Protein AF-A0A090VMF7-F1 (afdb_monomer_lite)

InterPro domains:
  IPR002505 Phosphate acetyl/butaryl transferase [PF01515] (112-345)
  IPR012302 Malic enzyme, NAD-binding [SM00919] (1-81)
  IPR036291 NAD(P)-binding domain superfamily [SSF51735] (2-123)
  IPR042112 Phosphate acetyltransferase, domain 2 [G3DSA:3.40.50.10750] (251-345)
  IPR042113 Phosphate acetyltransferase, domain 1 [G3DSA:3.40.50.10950] (126-250)
  IPR050500 Phosphate Acetyltransferase/Butyryltransferase [PTHR43356] (108-345)

pLDDT: mean 87.11, std 9.89, range [34.19, 98.0]

Sequence (351 aa):
MLGFPFIFRGALDVRASKINEEMKMAAVKALAALAKEPVPEQVNVAYGQTRLAFGRNYIIPKPFDPRLIAEIPPAVAKAALESGVAKEAITDWEKYKDILRERLGSDNKLVRLLLSRAKLSPKRVVFAEADQLAVLKAAQIAYEEGIAIPVLLGRKDTIEALMAEIDFEGDIDIIDPKTDEENNRKNRYAKVYWEQRKRRGVTLYAAQRLMRERNYFAAMMVNEGDADALISGYSRNYPSVVKPMLELIGKANGVTRIATTNVMMTKRGPMFLSDTSINIDPTAKDLAKIAVMTSKVIKTFGFEPVIAMTSYSNFGSSDNEKASKVREAVSILHRNYPELVVDGDYKPILR

Secondary structure (DSSP, 8-state):
----TTTTHHHHHTT-SS--HHHHHHHHHHHHHHTTSPPPHHHHHHTT-S---SBTTBSS--TT-THHHHHHHHHHHHHHHHTT--SS----HHHHHHHHHHHTS---HHHHHHHHHHHHS-EEEEETTTTSHHHHHHHHHHHHTTSEEEEEES-HHHHHHHHHHTT-----EEE-TTSSTTHHHHHHHHHHHHHHHGGGT--HHHHHHHTTSHHHHHHHHHHTTS-SEEE--SSS-HHHHHHHHHHHT---TT------EEEEEETTEEEEEE-SSS-SS--HHHHHHHHHHHHHHHHHTT---EEEEE-SSSTTS---HHHHHHHHHHHHHHHH-TTSEEEEEE-----

Structure (mmCIF, N/CA/C/O backbone):
data_AF-A0A090VMF7-F1
#
_entry.id   AF-A0A090VMF7-F1
#
loop_
_atom_site.group_PDB
_atom_site.id
_atom_site.type_symbol
_atom_site.label_atom_id
_atom_site.label_alt_id
_atom_site.label_comp_id
_atom_site.label_asym_id
_atom_site.label_entity_id
_atom_site.label_seq_id
_atom_site.pdbx_PDB_ins_code
_atom_site.Cartn_x
_atom_site.Cartn_y
_atom_site.Cartn_z
_atom_site.occupancy
_atom_site.B_iso_or_equiv
_atom_site.auth_seq_id
_atom_site.auth_comp_id
_atom_site.auth_asym_id
_atom_site.auth_atom_id
_atom_site.pdbx_PDB_model_num
ATOM 1 N N . MET A 1 1 ? -24.705 22.282 27.827 1.00 34.19 1 MET A N 1
ATOM 2 C CA . MET A 1 1 ? -24.870 20.844 27.525 1.00 34.19 1 MET A CA 1
ATOM 3 C C . MET A 1 1 ? -23.831 20.500 26.462 1.00 34.19 1 MET A C 1
ATOM 5 O O . MET A 1 1 ? -24.012 20.906 25.322 1.00 34.19 1 MET A O 1
ATOM 9 N N . LEU A 1 2 ? -22.686 19.905 26.825 1.00 42.84 2 LEU A N 1
ATOM 10 C CA . LEU A 1 2 ? -21.704 19.466 25.821 1.00 42.84 2 LEU A CA 1
ATOM 11 C C . LEU A 1 2 ? -22.312 18.258 25.095 1.00 42.84 2 LEU A C 1
ATOM 13 O O . LEU A 1 2 ? -22.296 17.146 25.612 1.00 42.84 2 LEU A O 1
ATOM 17 N N . GLY A 1 3 ? -22.936 18.491 23.942 1.00 61.22 3 GLY A N 1
ATOM 18 C CA . GLY A 1 3 ? -23.413 17.415 23.084 1.00 61.22 3 GLY A CA 1
ATOM 19 C C . GLY A 1 3 ? -22.210 16.707 22.481 1.00 61.22 3 GLY A C 1
ATOM 20 O O . GLY A 1 3 ? -21.572 17.243 21.579 1.00 61.22 3 GLY A O 1
ATOM 21 N N . PHE A 1 4 ? -21.869 15.531 23.001 1.00 73.12 4 PHE A N 1
ATOM 22 C CA . PHE A 1 4 ? -20.850 14.698 22.379 1.00 73.12 4 PHE A CA 1
ATOM 23 C C . PHE A 1 4 ? -21.385 14.192 21.022 1.00 73.12 4 PHE A C 1
ATOM 25 O O . PHE A 1 4 ? -22.565 13.816 20.950 1.00 73.12 4 PHE A O 1
ATOM 32 N N . PRO A 1 5 ? -20.588 14.207 19.939 1.00 80.00 5 PRO A N 1
ATOM 33 C CA . PRO A 1 5 ? -21.084 13.879 18.605 1.00 80.00 5 PRO A CA 1
ATOM 34 C C . PRO A 1 5 ? -21.750 12.500 18.522 1.00 80.00 5 PRO A C 1
ATOM 36 O O . PRO A 1 5 ? -21.357 11.551 19.194 1.00 80.00 5 PRO A O 1
ATOM 39 N N . PHE A 1 6 ? -22.787 12.408 17.685 1.00 85.19 6 PHE A N 1
ATOM 40 C CA . PHE A 1 6 ? -23.530 11.183 17.347 1.00 85.19 6 PHE A CA 1
ATOM 41 C C . PHE A 1 6 ? -24.359 10.516 18.461 1.00 85.19 6 PHE A C 1
ATOM 43 O O . PHE A 1 6 ? -25.122 9.605 18.145 1.00 85.19 6 PHE A O 1
ATOM 50 N N . ILE A 1 7 ? -24.333 11.001 19.711 1.00 83.81 7 ILE A N 1
ATOM 51 C CA . ILE A 1 7 ? -25.098 10.408 20.833 1.00 83.81 7 ILE A CA 1
ATOM 52 C C . ILE A 1 7 ? -26.594 10.233 20.522 1.00 83.81 7 ILE A C 1
ATOM 54 O O . ILE A 1 7 ? -27.175 9.198 20.834 1.00 83.81 7 ILE A O 1
ATOM 58 N N . PHE A 1 8 ? -27.231 11.213 19.878 1.00 87.81 8 PHE A N 1
ATOM 59 C CA . PHE A 1 8 ? -28.666 11.143 19.572 1.00 87.81 8 PHE A CA 1
ATOM 60 C C . PHE A 1 8 ? -28.987 10.452 18.248 1.00 87.81 8 PHE A C 1
ATOM 62 O O . PHE A 1 8 ? -30.155 10.224 17.946 1.00 87.81 8 PHE A O 1
ATOM 69 N N . ARG A 1 9 ? -27.981 10.110 17.437 1.00 90.56 9 ARG A N 1
ATOM 70 C CA . ARG A 1 9 ? -28.208 9.592 16.085 1.00 90.56 9 ARG A CA 1
ATOM 71 C C . ARG A 1 9 ? -28.978 8.274 16.114 1.00 90.56 9 ARG A C 1
ATOM 73 O O . ARG A 1 9 ? -29.983 8.158 15.425 1.00 90.56 9 ARG A O 1
ATOM 80 N N . GLY A 1 10 ? -28.566 7.345 16.977 1.00 89.44 10 GLY A N 1
ATOM 81 C CA . GLY A 1 10 ? -29.235 6.051 17.129 1.00 89.44 10 GLY A CA 1
ATOM 82 C C . GLY A 1 10 ? -30.697 6.178 17.544 1.00 89.44 10 GLY A C 1
ATOM 83 O O . GLY A 1 10 ? -31.548 5.477 17.015 1.00 89.44 10 GLY A O 1
ATOM 84 N N . ALA A 1 11 ? -30.997 7.129 18.433 1.00 92.19 11 ALA A N 1
ATOM 85 C CA . ALA A 1 11 ? -32.359 7.431 18.862 1.00 92.19 11 ALA A CA 1
ATOM 86 C C . ALA A 1 11 ? -33.242 7.934 17.714 1.00 92.19 11 ALA A C 1
ATOM 88 O O . ALA A 1 11 ? -34.405 7.550 17.600 1.00 92.19 11 ALA A O 1
ATOM 89 N N . LEU A 1 12 ? -32.683 8.809 16.875 1.00 92.31 12 LEU A N 1
ATOM 90 C CA . LEU A 1 12 ? -33.377 9.381 15.727 1.00 92.31 12 LEU A CA 1
ATOM 91 C C . LEU A 1 12 ? -33.605 8.333 14.633 1.00 92.31 12 LEU A C 1
ATOM 93 O O . LEU A 1 12 ? -34.693 8.287 14.067 1.00 92.31 12 LEU A O 1
ATOM 97 N N . ASP A 1 13 ? -32.614 7.478 14.377 1.00 92.44 13 ASP A N 1
ATOM 98 C CA . ASP A 1 13 ? -32.673 6.461 13.322 1.00 92.44 13 ASP A CA 1
ATOM 99 C C . ASP A 1 13 ? -33.711 5.366 13.610 1.00 92.44 13 ASP A C 1
ATOM 101 O O . ASP A 1 13 ? -34.361 4.894 12.685 1.00 92.44 13 ASP A O 1
ATOM 105 N N . VAL A 1 14 ? -33.959 5.031 14.882 1.00 93.94 14 VAL A N 1
ATOM 106 C CA . VAL A 1 14 ? -35.047 4.111 15.287 1.00 93.94 14 VAL A CA 1
ATOM 107 C C . VAL A 1 14 ? -36.364 4.823 15.621 1.00 93.94 14 VAL A C 1
ATOM 109 O O . VAL A 1 14 ? -37.306 4.205 16.130 1.00 93.94 14 VAL A O 1
ATOM 112 N N . ARG A 1 15 ? -36.429 6.143 15.391 1.00 93.25 15 ARG A N 1
ATOM 113 C CA . ARG A 1 15 ? -37.568 7.015 15.725 1.00 93.25 15 ARG A CA 1
ATOM 114 C C . ARG A 1 15 ? -38.067 6.823 17.161 1.00 93.25 15 ARG A C 1
ATOM 116 O O . ARG A 1 15 ? -39.272 6.680 17.393 1.00 93.25 15 ARG A O 1
ATOM 123 N N . ALA A 1 16 ? -37.142 6.791 18.118 1.00 93.94 16 ALA A N 1
ATOM 124 C CA . ALA A 1 16 ? -37.459 6.579 19.524 1.00 93.94 16 ALA A CA 1
ATOM 125 C C . ALA A 1 16 ? -38.491 7.608 20.020 1.00 93.94 16 ALA A C 1
ATOM 127 O O . ALA A 1 16 ? -38.382 8.805 19.750 1.00 93.94 16 ALA A O 1
ATOM 128 N N . SER A 1 17 ? -39.504 7.147 20.754 1.00 92.31 17 SER A N 1
ATOM 129 C CA . SER A 1 17 ? -40.554 8.011 21.313 1.00 92.31 17 SER A CA 1
ATOM 130 C C . SER A 1 17 ? -40.039 8.950 22.410 1.00 92.31 17 SER A C 1
ATOM 132 O O . SER A 1 17 ? -40.597 10.028 22.606 1.00 92.31 17 SER A O 1
ATOM 134 N N . LYS A 1 18 ? -38.972 8.548 23.108 1.00 92.81 18 LYS A N 1
ATOM 135 C CA . LYS A 1 18 ? -38.272 9.310 24.148 1.00 92.81 18 LYS A CA 1
ATOM 136 C C . LYS A 1 18 ? -36.808 8.871 24.237 1.00 92.81 18 LYS A C 1
ATOM 138 O O . LYS A 1 18 ? -36.465 7.779 23.793 1.00 92.81 18 LYS A O 1
ATOM 143 N N . ILE A 1 19 ? -35.970 9.692 24.869 1.00 92.44 19 ILE A N 1
ATOM 144 C CA . ILE A 1 19 ? -34.626 9.295 25.318 1.00 92.44 19 ILE A CA 1
ATOM 145 C C . ILE A 1 19 ? -34.733 8.825 26.772 1.00 92.44 19 ILE A C 1
ATOM 147 O O . ILE A 1 19 ? -35.134 9.610 27.631 1.00 92.44 19 ILE A O 1
ATOM 151 N N . ASN A 1 20 ? -34.393 7.568 27.057 1.00 92.00 20 ASN A N 1
ATOM 152 C CA . ASN A 1 20 ? -34.448 6.981 28.403 1.00 92.00 20 ASN A CA 1
ATOM 153 C C . ASN A 1 20 ? -33.051 6.737 29.005 1.00 92.00 20 ASN A C 1
ATOM 155 O O . ASN A 1 20 ? -32.027 7.061 28.398 1.00 92.00 20 ASN A O 1
ATOM 159 N N . GLU A 1 21 ? -33.011 6.218 30.234 1.00 93.75 21 GLU A N 1
ATOM 160 C CA . GLU A 1 21 ? -31.763 5.962 30.963 1.00 93.75 21 GLU A CA 1
ATOM 161 C C . GLU A 1 21 ? -30.957 4.812 30.350 1.00 93.75 21 GLU A C 1
ATOM 163 O O . GLU A 1 21 ? -29.730 4.872 30.308 1.00 93.75 21 GLU A O 1
ATOM 168 N N . GLU A 1 22 ? -31.627 3.810 29.785 1.00 93.75 22 GLU A N 1
ATOM 169 C CA . GLU A 1 22 ? -31.005 2.680 29.096 1.00 93.75 22 GLU A CA 1
ATOM 170 C C . GLU A 1 22 ? -30.158 3.158 27.910 1.00 93.75 22 GLU A C 1
ATOM 172 O O . GLU A 1 22 ? -29.001 2.759 27.760 1.00 93.75 22 GLU A O 1
ATOM 177 N N . MET A 1 23 ? -30.689 4.087 27.109 1.00 93.44 23 MET A N 1
ATOM 178 C CA . MET A 1 23 ? -29.969 4.697 25.989 1.00 93.44 23 MET A CA 1
ATOM 179 C C . MET A 1 23 ? -28.767 5.529 26.448 1.00 93.44 23 MET A C 1
ATOM 181 O O . MET A 1 23 ? -27.699 5.452 25.837 1.00 93.44 23 MET A O 1
ATOM 185 N N . LYS A 1 24 ? -28.908 6.304 27.532 1.00 92.88 24 LYS A N 1
ATOM 186 C CA . LYS A 1 24 ? -27.791 7.077 28.105 1.00 92.88 24 LYS A CA 1
ATOM 187 C C . LYS A 1 24 ? -26.687 6.149 28.604 1.00 92.88 24 LYS A C 1
ATOM 189 O O . LYS A 1 24 ? -25.518 6.364 28.294 1.00 92.88 24 LYS A O 1
ATOM 194 N N . MET A 1 25 ? -27.060 5.092 29.323 1.00 93.44 25 MET A N 1
ATOM 195 C CA . MET A 1 25 ? -26.132 4.083 29.820 1.00 93.44 25 MET A CA 1
ATOM 196 C C . MET A 1 25 ? -25.407 3.374 28.669 1.00 93.44 25 MET A C 1
ATOM 198 O O . MET A 1 25 ? -24.193 3.184 28.734 1.00 93.44 25 MET A O 1
ATOM 202 N N . ALA A 1 26 ? -26.117 3.032 27.592 1.00 93.06 26 ALA A N 1
ATOM 203 C CA . ALA A 1 26 ? -25.521 2.429 26.404 1.00 93.06 26 ALA A CA 1
ATOM 204 C C . ALA A 1 26 ? -24.509 3.362 25.721 1.00 93.06 26 ALA A C 1
ATOM 206 O O . ALA A 1 26 ? -23.408 2.923 25.394 1.00 93.06 26 ALA A O 1
ATOM 207 N N . ALA A 1 27 ? -24.829 4.654 25.579 1.00 91.81 27 ALA A N 1
ATOM 208 C CA . ALA A 1 27 ? -23.899 5.642 25.031 1.00 91.81 27 ALA A CA 1
ATOM 209 C C . ALA A 1 27 ? -22.625 5.775 25.886 1.00 91.81 27 ALA A C 1
ATOM 211 O O . ALA A 1 27 ? -21.520 5.799 25.345 1.00 91.81 27 ALA A O 1
ATOM 212 N N . VAL A 1 28 ? -22.763 5.817 27.217 1.00 91.75 28 VAL A N 1
ATOM 213 C CA . VAL A 1 28 ? -21.622 5.898 28.147 1.00 91.75 28 VAL A CA 1
ATOM 214 C C . VAL A 1 28 ? -20.751 4.644 28.066 1.00 91.75 28 VAL A C 1
ATOM 216 O O . VAL A 1 28 ? -19.530 4.757 27.980 1.00 91.75 28 VAL A O 1
ATOM 219 N N . LYS A 1 29 ? -21.358 3.451 28.044 1.00 92.31 29 LYS A N 1
ATOM 220 C CA . LYS A 1 29 ? -20.624 2.184 27.899 1.00 92.31 29 LYS A CA 1
ATOM 221 C C . LYS A 1 29 ? -19.889 2.103 26.561 1.00 92.31 29 LYS A C 1
ATOM 223 O O . LYS A 1 29 ? -18.727 1.708 26.550 1.00 92.31 29 LYS A O 1
ATOM 228 N N . ALA A 1 30 ? -20.526 2.521 25.466 1.00 91.38 30 ALA A N 1
ATOM 229 C CA . ALA A 1 30 ? -19.904 2.559 24.143 1.00 91.38 30 ALA A CA 1
ATOM 230 C C . ALA A 1 30 ? -18.709 3.523 24.103 1.00 91.38 30 ALA A C 1
ATOM 232 O O . ALA A 1 30 ? -17.642 3.157 23.625 1.00 91.38 30 ALA A O 1
ATOM 233 N N . LEU A 1 31 ? -18.847 4.723 24.678 1.00 90.19 31 LEU A N 1
ATOM 234 C CA . LEU A 1 31 ? -17.745 5.684 24.801 1.00 90.19 31 LEU A CA 1
ATOM 235 C C . LEU A 1 31 ? -16.581 5.136 25.629 1.00 90.19 31 LEU A C 1
ATOM 237 O O . LEU A 1 31 ? -15.426 5.288 25.242 1.00 90.19 31 LEU A O 1
ATOM 241 N N . ALA A 1 32 ? -16.884 4.502 26.763 1.00 90.19 32 ALA A N 1
ATOM 242 C CA . ALA A 1 32 ? -15.876 3.942 27.654 1.00 90.19 32 ALA A CA 1
ATOM 243 C C . ALA A 1 32 ? -15.140 2.746 27.033 1.00 90.19 32 ALA A C 1
ATOM 245 O O . ALA A 1 32 ? -13.945 2.582 27.273 1.00 90.19 32 ALA A O 1
ATOM 246 N N . ALA A 1 33 ? -15.836 1.918 26.249 1.00 90.44 33 ALA A N 1
ATOM 247 C CA . ALA A 1 33 ? -15.221 0.840 25.482 1.00 90.44 33 ALA A CA 1
ATOM 248 C C . ALA A 1 33 ? -14.321 1.410 24.378 1.00 90.44 33 ALA A C 1
ATOM 250 O O . ALA A 1 33 ? -13.141 1.080 24.323 1.00 90.44 33 ALA A O 1
ATOM 251 N N . LEU A 1 34 ? -14.840 2.356 23.592 1.00 88.94 34 LEU A N 1
ATOM 252 C CA . LEU A 1 34 ? -14.112 2.962 22.482 1.00 88.94 34 LEU A CA 1
ATOM 253 C C . LEU A 1 34 ? -12.855 3.725 22.925 1.00 88.94 34 LEU A C 1
ATOM 255 O O . LEU A 1 34 ? -11.848 3.731 22.224 1.00 88.94 34 LEU A O 1
ATOM 259 N N . ALA A 1 35 ? -12.884 4.351 24.104 1.00 87.31 35 ALA A N 1
ATOM 260 C CA . ALA A 1 35 ? -11.716 5.023 24.673 1.00 87.31 35 ALA A CA 1
ATOM 261 C C . ALA A 1 35 ? -10.525 4.074 24.886 1.00 87.31 35 ALA A C 1
ATOM 263 O O . ALA A 1 35 ? -9.389 4.538 24.896 1.00 87.31 35 ALA A O 1
ATOM 264 N N . LYS A 1 36 ? -10.790 2.774 25.071 1.00 86.88 36 LYS A N 1
ATOM 265 C CA . LYS A 1 36 ? -9.785 1.725 25.289 1.00 86.88 36 LYS A CA 1
ATOM 266 C C . LYS A 1 36 ? -9.328 1.053 23.996 1.00 86.88 36 LYS A C 1
ATOM 268 O O . LYS A 1 36 ? -8.398 0.256 24.039 1.00 86.88 36 LYS A O 1
ATOM 273 N N . GLU A 1 37 ? -9.969 1.350 22.871 1.00 83.81 37 GLU A N 1
ATOM 274 C CA . GLU A 1 37 ? -9.579 0.815 21.570 1.00 83.81 37 GLU A CA 1
ATOM 275 C C . GLU A 1 37 ? -8.464 1.656 20.925 1.00 83.81 37 GLU A C 1
ATOM 277 O O . GLU A 1 37 ? -8.447 2.882 21.109 1.00 83.81 37 GLU A O 1
ATOM 282 N N . PRO A 1 38 ? -7.595 1.044 20.096 1.00 78.31 38 PRO A N 1
ATOM 283 C CA . PRO A 1 38 ? -6.549 1.749 19.354 1.00 78.31 38 PRO A CA 1
ATOM 284 C C . PRO A 1 38 ? -7.090 2.941 18.557 1.00 78.31 38 PRO A C 1
ATOM 286 O O . PRO A 1 38 ? -8.024 2.805 17.762 1.00 78.31 38 PRO A O 1
ATOM 289 N N . VAL A 1 39 ? -6.522 4.127 18.786 1.00 79.94 39 VAL A N 1
ATOM 290 C CA . VAL A 1 39 ? -6.985 5.373 18.161 1.00 79.94 39 VAL A CA 1
ATOM 291 C C . VAL A 1 39 ? -6.473 5.464 16.716 1.00 79.94 39 VAL A C 1
ATOM 293 O O . VAL A 1 39 ? -5.263 5.381 16.507 1.00 79.94 39 VAL A O 1
ATOM 296 N N . PRO A 1 40 ? -7.350 5.696 15.717 1.00 72.88 40 PRO A N 1
ATOM 297 C CA . PRO A 1 40 ? -6.943 5.832 14.325 1.00 72.88 40 PRO A CA 1
ATOM 298 C C . PRO A 1 40 ? -5.957 6.981 14.121 1.00 72.88 40 PRO A C 1
ATOM 300 O O . PRO A 1 40 ? -6.136 8.075 14.663 1.00 72.88 40 PRO A O 1
ATOM 303 N N . GLU A 1 41 ? -4.980 6.781 13.239 1.00 67.38 41 GLU A N 1
ATOM 304 C CA . GLU A 1 41 ? -3.931 7.776 12.987 1.00 67.38 41 GLU A CA 1
ATOM 305 C C . GLU A 1 41 ? -4.479 9.109 12.462 1.00 67.38 41 GLU A C 1
ATOM 307 O O . GLU A 1 41 ? -3.952 10.170 12.788 1.00 67.38 41 GLU A O 1
ATOM 312 N N . GLN A 1 42 ? -5.595 9.089 11.724 1.00 65.94 42 GLN A N 1
ATOM 313 C CA . GLN A 1 42 ? -6.270 10.311 11.279 1.00 65.94 42 GLN A CA 1
ATOM 314 C C . GLN A 1 42 ? -6.604 11.248 12.455 1.00 65.94 42 GLN A C 1
ATOM 316 O O . GLN A 1 42 ? -6.526 12.468 12.314 1.00 65.94 42 GLN A O 1
ATOM 321 N N . VAL A 1 43 ? -6.939 10.688 13.622 1.00 67.31 43 VAL A N 1
ATOM 322 C CA . VAL A 1 43 ? -7.215 11.454 14.843 1.00 67.31 43 VAL A CA 1
ATOM 323 C C . VAL A 1 43 ? -5.911 11.969 15.450 1.00 67.31 43 VAL A C 1
ATOM 325 O O . VAL A 1 43 ? -5.832 13.144 15.797 1.00 67.31 43 VAL A O 1
ATOM 328 N N . ASN A 1 44 ? -4.868 11.139 15.528 1.00 68.94 44 ASN A N 1
ATOM 329 C CA . ASN A 1 44 ? -3.552 11.554 16.031 1.00 68.94 44 ASN A CA 1
ATOM 330 C C . ASN A 1 44 ? -3.007 12.759 15.241 1.00 68.94 44 ASN A C 1
ATOM 332 O O . ASN A 1 44 ? -2.657 13.781 15.834 1.00 68.94 44 ASN A O 1
ATOM 336 N N . VAL A 1 45 ? -3.064 12.694 13.906 1.00 68.00 45 VAL A N 1
ATOM 337 C CA . VAL A 1 45 ? -2.649 13.777 12.999 1.00 68.00 45 VAL A CA 1
ATOM 338 C C . VAL A 1 45 ? -3.502 15.032 13.187 1.00 68.00 45 VAL A C 1
ATOM 340 O O . VAL A 1 45 ? -2.955 16.125 13.323 1.00 68.00 45 VAL A O 1
ATOM 343 N N . ALA A 1 46 ? -4.833 14.896 13.242 1.00 66.69 46 ALA A N 1
ATOM 344 C CA . ALA A 1 46 ? -5.743 16.038 13.379 1.00 66.69 46 ALA A CA 1
ATOM 345 C C . ALA A 1 46 ? -5.531 16.832 14.679 1.00 66.69 46 ALA A C 1
ATOM 347 O O . ALA A 1 46 ? -5.789 18.034 14.717 1.00 66.69 46 ALA A O 1
ATOM 348 N N . TYR A 1 47 ? -5.053 16.172 15.735 1.00 69.50 47 TYR A N 1
ATOM 349 C CA . TYR A 1 47 ? -4.788 16.791 17.033 1.00 69.50 47 TYR A CA 1
ATOM 350 C C . TYR A 1 47 ? -3.293 17.011 17.319 1.00 69.50 47 TYR A C 1
ATOM 352 O O . TYR A 1 47 ? -2.949 17.406 18.435 1.00 69.50 47 TYR A O 1
ATOM 360 N N . GLY A 1 48 ? -2.414 16.784 16.334 1.00 64.75 48 GLY A N 1
ATOM 361 C CA . GLY A 1 48 ? -0.968 16.996 16.456 1.00 64.75 48 GLY A CA 1
ATOM 362 C C . GLY A 1 48 ? -0.307 16.139 17.538 1.00 64.75 48 GLY A C 1
ATOM 363 O O . GLY A 1 48 ? 0.647 16.582 18.171 1.00 64.75 48 GLY A O 1
ATOM 364 N N . GLN A 1 49 ? -0.845 14.949 17.800 1.00 72.88 49 GLN A N 1
ATOM 365 C CA . GLN A 1 49 ? -0.329 14.016 18.799 1.00 72.88 49 GLN A CA 1
ATOM 366 C C . GLN A 1 49 ? 0.371 12.853 18.102 1.00 72.88 49 GLN A C 1
ATOM 368 O O . GLN A 1 49 ? -0.061 12.405 17.043 1.00 72.88 49 GLN A O 1
ATOM 373 N N . THR A 1 50 ? 1.441 12.336 18.702 1.00 60.19 50 THR A N 1
ATOM 374 C CA . THR A 1 50 ? 2.142 11.153 18.184 1.00 60.19 50 THR A CA 1
ATOM 375 C C . THR A 1 50 ? 1.347 9.873 18.428 1.00 60.19 50 THR A C 1
ATOM 377 O O . THR A 1 50 ? 1.323 9.016 17.546 1.00 60.19 50 THR A O 1
ATOM 380 N N . ARG A 1 51 ? 0.668 9.758 19.579 1.00 68.12 51 ARG A N 1
ATOM 381 C CA . ARG A 1 51 ? -0.177 8.615 19.958 1.00 68.12 51 ARG A CA 1
ATOM 382 C C . ARG A 1 51 ? -1.172 9.025 21.046 1.00 68.12 51 ARG A C 1
ATOM 384 O O . ARG A 1 51 ? -0.780 9.488 22.115 1.00 68.12 51 ARG A O 1
ATOM 391 N N . LEU A 1 52 ? -2.464 8.852 20.784 1.00 76.50 52 LEU A N 1
ATOM 392 C CA . LEU A 1 52 ? -3.507 8.901 21.807 1.00 76.50 52 LEU A CA 1
ATOM 393 C C . LEU A 1 52 ? -3.797 7.467 22.261 1.00 76.50 52 LEU A C 1
ATOM 395 O O . LEU A 1 52 ? -4.282 6.658 21.479 1.00 76.50 52 LEU A O 1
ATOM 399 N N . ALA A 1 53 ? -3.499 7.153 23.517 1.00 79.69 53 ALA A N 1
ATOM 400 C CA . ALA A 1 53 ? -3.805 5.864 24.132 1.00 79.69 53 ALA A CA 1
ATOM 401 C C . ALA A 1 53 ? -4.539 6.091 25.451 1.00 79.69 53 ALA A C 1
ATOM 403 O O . ALA A 1 53 ? -4.309 7.104 26.117 1.00 79.69 53 ALA A O 1
ATOM 404 N N . PHE A 1 54 ? -5.424 5.165 25.826 1.00 84.62 54 PHE A N 1
ATOM 405 C CA . PHE A 1 54 ? -6.182 5.266 27.071 1.00 84.62 54 PHE A CA 1
ATOM 406 C C . PHE A 1 54 ? -5.260 5.483 28.272 1.00 84.62 54 PHE A C 1
ATOM 408 O O . PHE A 1 54 ? -4.355 4.694 28.530 1.00 84.62 54 PHE A O 1
ATOM 415 N N . GLY A 1 55 ? -5.497 6.553 29.026 1.00 82.44 55 GLY A N 1
ATOM 416 C CA . GLY A 1 55 ? -4.657 6.896 30.163 1.00 82.44 55 GLY A CA 1
ATOM 417 C C . GLY A 1 55 ? -5.016 8.241 30.768 1.00 82.44 55 GLY A C 1
ATOM 418 O O . GLY A 1 55 ? -6.006 8.873 30.400 1.00 82.44 55 GLY A O 1
ATOM 419 N N . ARG A 1 56 ? -4.177 8.721 31.691 1.00 82.44 56 ARG A N 1
ATOM 420 C CA . ARG A 1 56 ? -4.410 9.975 32.430 1.00 82.44 56 ARG A CA 1
ATOM 421 C C . ARG A 1 56 ? -4.698 11.176 31.518 1.00 82.44 56 ARG A C 1
ATOM 423 O O . ARG A 1 56 ? -5.463 12.056 31.899 1.00 82.44 56 ARG A O 1
ATOM 430 N N . ASN A 1 57 ? -4.117 11.180 30.318 1.00 77.94 57 ASN A N 1
ATOM 431 C CA . ASN A 1 57 ? -4.220 12.270 29.346 1.00 77.94 57 ASN A CA 1
ATOM 432 C C . ASN A 1 57 ? -5.265 12.016 28.233 1.00 77.94 57 ASN A C 1
ATOM 434 O O . ASN A 1 57 ? -5.526 12.907 27.424 1.00 77.94 57 ASN A O 1
ATOM 438 N N . TYR A 1 58 ? -5.886 10.831 28.189 1.00 82.69 58 TYR A N 1
ATOM 439 C CA . TYR A 1 58 ? -6.912 10.450 27.212 1.00 82.69 58 TYR A CA 1
ATOM 440 C C . TYR A 1 58 ? -7.901 9.469 27.859 1.00 82.69 58 TYR A C 1
ATOM 442 O O . TYR A 1 58 ? -7.690 8.259 27.898 1.00 82.69 58 TYR A O 1
ATOM 450 N N . ILE A 1 59 ? -8.974 10.030 28.419 1.00 83.81 59 ILE A N 1
ATOM 451 C CA . ILE A 1 59 ? -10.006 9.292 29.170 1.00 83.81 59 ILE A CA 1
ATOM 452 C C . ILE A 1 59 ? -11.300 9.170 28.349 1.00 83.81 59 ILE A C 1
ATOM 454 O O . ILE A 1 59 ? -12.077 8.237 28.529 1.00 83.81 59 ILE A O 1
ATOM 458 N N . ILE A 1 60 ? -11.532 10.118 27.437 1.00 86.50 60 ILE A N 1
ATOM 459 C CA . ILE A 1 60 ? -12.713 10.193 26.574 1.00 86.50 60 ILE A CA 1
ATOM 460 C C . ILE A 1 60 ? -12.227 10.407 25.133 1.00 86.50 60 ILE A C 1
ATOM 462 O O . ILE A 1 60 ? -11.300 11.209 24.940 1.00 86.50 60 ILE A O 1
ATOM 466 N N . PRO A 1 61 ? -12.836 9.745 24.126 1.00 86.12 61 PRO A N 1
ATOM 467 C CA . PRO A 1 61 ? -12.473 9.944 22.729 1.00 86.12 61 PRO A CA 1
ATOM 468 C C . PRO A 1 61 ? -12.568 11.410 22.301 1.00 86.12 61 PRO A C 1
ATOM 470 O O . PRO A 1 61 ? -13.308 12.209 22.883 1.00 86.12 61 PRO A O 1
ATOM 473 N N . LYS A 1 62 ? -11.817 11.793 21.267 1.00 85.25 62 LYS A N 1
ATOM 474 C CA . LYS A 1 62 ? -11.907 13.158 20.736 1.00 85.25 62 LYS A CA 1
ATOM 475 C C . LYS A 1 62 ? -13.207 13.330 19.934 1.00 85.25 62 LYS A C 1
ATOM 477 O O . LYS A 1 62 ? -13.617 12.384 19.272 1.00 85.25 62 LYS A O 1
ATOM 482 N N . PRO A 1 63 ? -13.842 14.518 19.932 1.00 80.12 63 PRO A N 1
ATOM 483 C CA . PRO A 1 63 ? -15.143 14.724 19.284 1.00 80.12 63 PRO A CA 1
ATOM 484 C C . PRO A 1 63 ? -15.199 14.351 17.794 1.00 80.12 63 PRO A C 1
ATOM 486 O O . PRO A 1 63 ? -16.239 13.913 17.315 1.00 80.12 63 PRO A O 1
ATOM 489 N N . PHE A 1 64 ? -14.094 14.505 17.062 1.00 74.62 64 PHE A N 1
ATOM 490 C CA . PHE A 1 64 ? -14.016 14.188 15.631 1.00 74.62 64 PHE A CA 1
ATOM 491 C C . PHE A 1 64 ? -13.401 12.812 15.344 1.00 74.62 64 PHE A C 1
ATOM 493 O O . PHE A 1 64 ? -12.908 12.572 14.246 1.00 74.62 64 PHE A O 1
ATOM 500 N N . ASP A 1 65 ? -13.410 11.908 16.324 1.00 81.56 65 ASP A N 1
ATOM 501 C CA . ASP A 1 65 ? -12.994 10.526 16.114 1.00 81.56 65 ASP A CA 1
ATOM 502 C C . ASP A 1 65 ? -14.013 9.799 15.207 1.00 81.56 65 ASP A C 1
ATOM 504 O O . ASP A 1 65 ? -15.193 9.699 15.565 1.00 81.56 65 ASP A O 1
ATOM 508 N N . PRO A 1 66 ? -13.601 9.296 14.026 1.00 76.75 66 PRO A N 1
ATOM 509 C CA . PRO A 1 66 ? -14.514 8.688 13.061 1.00 76.75 66 PRO A CA 1
ATOM 510 C C . PRO A 1 66 ? -15.172 7.406 13.587 1.00 76.75 66 PRO A C 1
ATOM 512 O O . PRO A 1 66 ? -16.263 7.050 13.137 1.00 76.75 66 PRO A O 1
ATOM 515 N N . ARG A 1 67 ? -14.572 6.731 14.578 1.00 85.25 67 ARG A N 1
ATOM 516 C CA . ARG A 1 67 ? -15.146 5.518 15.181 1.00 85.25 67 ARG A CA 1
ATOM 517 C C . ARG A 1 67 ? -16.443 5.805 15.937 1.00 85.25 67 ARG A C 1
ATOM 519 O O . ARG A 1 67 ? -17.300 4.933 16.060 1.00 85.25 67 ARG A O 1
ATOM 526 N N . LEU A 1 68 ? -16.634 7.045 16.391 1.00 87.94 68 LEU A N 1
ATOM 527 C CA . LEU A 1 68 ? -17.795 7.438 17.185 1.00 87.94 68 LEU A CA 1
ATOM 528 C C . LEU A 1 68 ? -19.123 7.201 16.472 1.00 87.94 68 LEU A C 1
ATOM 530 O O . LEU A 1 68 ? -20.076 6.751 17.108 1.00 87.94 68 LEU A O 1
ATOM 534 N N . ILE A 1 69 ? -19.195 7.468 15.163 1.00 86.81 69 ILE A N 1
ATOM 535 C CA . ILE A 1 69 ? -20.437 7.274 14.406 1.00 86.81 69 ILE A CA 1
ATOM 536 C C . ILE A 1 69 ? -20.770 5.792 14.217 1.00 86.81 69 ILE A C 1
ATOM 538 O O . ILE A 1 69 ? -21.933 5.459 14.025 1.00 86.81 69 ILE A O 1
ATOM 542 N N . ALA A 1 70 ? -19.769 4.910 14.239 1.00 86.56 70 ALA A N 1
ATOM 543 C CA . ALA A 1 70 ? -19.951 3.486 13.987 1.00 86.56 70 ALA A CA 1
ATOM 544 C C . ALA A 1 70 ? -20.295 2.705 15.261 1.00 86.56 70 ALA A C 1
ATOM 546 O O . ALA A 1 70 ? -20.898 1.642 15.161 1.00 86.56 70 ALA A O 1
ATOM 547 N N . GLU A 1 71 ? -19.954 3.228 16.443 1.00 90.38 71 GLU A N 1
ATOM 548 C CA . GLU A 1 71 ? -20.142 2.504 17.707 1.00 90.38 71 GLU A CA 1
ATOM 549 C C . GLU A 1 71 ? -21.244 3.092 18.599 1.00 90.38 71 GLU A C 1
ATOM 551 O O . GLU A 1 71 ? -22.049 2.345 19.160 1.00 90.38 71 GLU A O 1
ATOM 556 N N . ILE A 1 72 ? -21.369 4.421 18.695 1.00 92.12 72 ILE A N 1
ATOM 557 C CA . ILE A 1 72 ? -22.357 5.037 19.599 1.00 92.12 72 ILE A CA 1
ATOM 558 C C . ILE A 1 72 ? -23.793 4.893 19.075 1.00 92.12 72 ILE A C 1
ATOM 560 O O . ILE A 1 72 ? -24.649 4.417 19.828 1.00 92.12 72 ILE A O 1
ATOM 564 N N . PRO A 1 73 ? -24.113 5.270 17.820 1.00 93.19 73 PRO A N 1
ATOM 565 C CA . PRO A 1 73 ? -25.482 5.179 17.325 1.00 93.19 73 PRO A CA 1
ATOM 566 C C . PRO A 1 73 ? -26.051 3.753 17.347 1.00 93.19 73 PRO A C 1
ATOM 568 O O . PRO A 1 73 ? -27.204 3.618 17.754 1.00 93.19 73 PRO A O 1
ATOM 571 N N . PRO A 1 74 ? -25.309 2.682 16.988 1.00 94.12 74 PRO A N 1
ATOM 572 C CA . PRO A 1 74 ? -25.808 1.313 17.134 1.00 94.12 74 PRO A CA 1
ATOM 573 C C . PRO A 1 74 ? -26.079 0.906 18.578 1.00 94.12 74 PRO A C 1
ATOM 575 O O . PRO A 1 74 ? -27.132 0.330 18.842 1.00 94.12 74 PRO A O 1
ATOM 578 N N . ALA A 1 75 ? -25.198 1.251 19.522 1.00 94.00 75 ALA A N 1
ATOM 579 C CA . ALA A 1 75 ? -25.417 0.948 20.936 1.00 94.00 75 ALA A CA 1
ATOM 580 C C . ALA A 1 75 ? -26.692 1.624 21.471 1.00 94.00 75 ALA A C 1
ATOM 582 O O . ALA A 1 75 ? -27.508 0.995 22.145 1.00 94.00 75 ALA A O 1
ATOM 583 N N . VAL A 1 76 ? -26.900 2.894 21.112 1.00 94.06 76 VAL A N 1
ATOM 584 C CA . VAL A 1 76 ? -28.093 3.662 21.499 1.00 94.06 76 VAL A CA 1
ATOM 585 C C . VAL A 1 76 ? -29.358 3.119 20.830 1.00 94.06 76 VAL A C 1
ATOM 587 O O . VAL A 1 76 ? -30.386 2.981 21.489 1.00 94.06 76 VAL A O 1
ATOM 590 N N . ALA A 1 77 ? -29.294 2.785 19.540 1.00 93.69 77 ALA A N 1
ATOM 591 C CA . ALA A 1 77 ? -30.413 2.205 18.801 1.00 93.69 77 ALA A CA 1
ATOM 592 C C . ALA A 1 77 ? -30.827 0.837 19.368 1.00 93.69 77 ALA A C 1
ATOM 594 O O . ALA A 1 77 ? -32.017 0.564 19.523 1.00 93.69 77 ALA A O 1
ATOM 595 N N . LYS A 1 78 ? -29.854 -0.001 19.743 1.00 94.00 78 LYS A N 1
ATOM 596 C CA . LYS A 1 78 ? -30.102 -1.300 20.377 1.00 94.00 78 LYS A CA 1
ATOM 597 C C . LYS A 1 78 ? -30.788 -1.141 21.733 1.00 94.00 78 LYS A C 1
ATOM 599 O O . LYS A 1 78 ? -31.812 -1.773 21.966 1.00 94.00 78 LYS A O 1
ATOM 604 N N . ALA A 1 79 ? -30.306 -0.225 22.572 1.00 94.38 79 ALA A N 1
ATOM 605 C CA . ALA A 1 79 ? -30.942 0.073 23.854 1.00 94.38 79 ALA A CA 1
ATOM 606 C C . ALA A 1 79 ? -32.375 0.610 23.694 1.00 94.38 79 ALA A C 1
ATOM 608 O O . ALA A 1 79 ? -33.256 0.278 24.486 1.00 94.38 79 ALA A O 1
ATOM 609 N N . ALA A 1 80 ? -32.643 1.407 22.657 1.00 94.62 80 ALA A N 1
ATOM 610 C CA . ALA A 1 80 ? -33.987 1.896 22.354 1.00 94.62 80 ALA A CA 1
ATOM 611 C C . ALA A 1 80 ? -34.956 0.773 21.932 1.00 94.62 80 ALA A C 1
ATOM 613 O O . ALA A 1 80 ? -36.140 0.828 22.271 1.00 94.62 80 ALA A O 1
ATOM 614 N N . LEU A 1 81 ? -34.464 -0.245 21.215 1.00 92.69 81 LEU A N 1
ATOM 615 C CA . LEU A 1 81 ? -35.232 -1.444 20.860 1.00 92.69 81 LEU A CA 1
ATOM 616 C C . LEU A 1 81 ? -35.502 -2.318 22.089 1.00 92.69 81 LEU A C 1
ATOM 618 O O . LEU A 1 81 ? -36.648 -2.680 22.334 1.00 92.69 81 LEU A O 1
ATOM 622 N N . GLU A 1 82 ? -34.471 -2.598 22.891 1.00 93.75 82 GLU A N 1
ATOM 623 C CA . GLU A 1 82 ? -34.574 -3.426 24.105 1.00 93.75 82 GLU A CA 1
ATOM 624 C C . GLU A 1 82 ? -35.513 -2.816 25.155 1.00 93.75 82 GLU A C 1
ATOM 626 O O . GLU A 1 82 ? -36.245 -3.532 25.831 1.00 93.75 82 GLU A O 1
ATOM 631 N N . SER A 1 83 ? -35.539 -1.487 25.260 1.00 93.44 83 SER A N 1
ATOM 632 C CA . SER A 1 83 ? -36.429 -0.762 26.177 1.00 93.44 83 SER A CA 1
ATOM 633 C C . SER A 1 83 ? -37.825 -0.472 25.606 1.00 93.44 83 SER A C 1
ATOM 635 O O . SER A 1 83 ? -38.640 0.165 26.275 1.00 93.44 83 SER A O 1
ATOM 637 N N . GLY A 1 84 ? -38.116 -0.911 24.375 1.00 92.75 84 GLY A N 1
ATOM 638 C CA . GLY A 1 84 ? -39.437 -0.789 23.750 1.00 92.75 84 GLY A CA 1
ATOM 639 C C . GLY A 1 84 ? -39.845 0.635 23.357 1.00 92.75 84 GLY A C 1
ATOM 640 O O . GLY A 1 84 ? -41.026 0.896 23.132 1.00 92.75 84 GLY A O 1
ATOM 641 N N . VAL A 1 85 ? -38.900 1.580 23.283 1.00 94.56 85 VAL A N 1
ATOM 642 C CA . VAL A 1 85 ? -39.185 2.978 22.903 1.00 94.56 85 VAL A CA 1
ATOM 643 C C . VAL A 1 85 ? -38.971 3.251 21.412 1.00 94.56 85 VAL A C 1
ATOM 645 O O . VAL A 1 85 ? -39.434 4.284 20.922 1.00 94.56 85 VAL A O 1
ATOM 648 N N . ALA A 1 86 ? -38.289 2.352 20.697 1.00 93.56 86 ALA A N 1
ATOM 649 C CA . ALA A 1 86 ? -38.081 2.409 19.252 1.00 93.56 86 ALA A CA 1
ATOM 650 C C . ALA A 1 86 ? -39.382 2.164 18.468 1.00 93.56 86 ALA A C 1
ATOM 652 O O . ALA A 1 86 ? -40.156 1.266 18.793 1.00 93.56 86 ALA A O 1
ATOM 653 N N . LYS A 1 87 ? -39.608 2.949 17.408 1.00 91.81 87 LYS A N 1
ATOM 654 C CA . LYS A 1 87 ? -40.743 2.772 16.480 1.00 91.81 87 LYS A CA 1
ATOM 655 C C . LYS A 1 87 ? -40.336 2.109 15.165 1.00 91.81 87 LYS A C 1
ATOM 657 O O . LYS A 1 87 ? -41.199 1.641 14.431 1.00 91.81 87 LYS A O 1
ATOM 662 N N . GLU A 1 88 ? -39.045 2.104 14.855 1.00 90.00 88 GLU A N 1
ATOM 663 C CA . GLU A 1 88 ? -38.476 1.515 13.646 1.00 90.00 88 GLU A CA 1
ATOM 664 C C . GLU A 1 88 ? -37.411 0.487 14.040 1.00 90.00 88 GLU A C 1
ATOM 666 O O . GLU A 1 88 ? -36.588 0.737 14.923 1.00 90.00 88 GLU A O 1
ATOM 671 N N . ALA A 1 89 ? -37.463 -0.692 13.419 1.00 88.12 89 ALA A N 1
ATOM 672 C CA . ALA A 1 89 ? -36.568 -1.796 13.731 1.00 88.12 89 ALA A CA 1
ATOM 673 C C . ALA A 1 89 ? -35.346 -1.796 12.811 1.00 88.12 89 ALA A C 1
ATOM 675 O O . ALA A 1 89 ? -35.464 -1.629 11.598 1.00 88.12 89 ALA A O 1
ATOM 676 N N . ILE A 1 90 ? -34.177 -2.061 13.391 1.00 90.44 90 ILE A N 1
ATOM 677 C CA . ILE A 1 90 ? -32.953 -2.356 12.645 1.00 90.44 90 ILE A CA 1
ATOM 678 C C . ILE A 1 90 ? -32.772 -3.870 12.661 1.00 90.44 90 ILE A C 1
ATOM 680 O O . ILE A 1 90 ? -32.576 -4.467 13.718 1.00 90.44 90 ILE A O 1
ATOM 684 N N . THR A 1 91 ? -32.866 -4.494 11.490 1.00 87.19 91 THR A N 1
ATOM 685 C CA . THR A 1 91 ? -32.739 -5.952 11.335 1.00 87.19 91 THR A CA 1
ATOM 686 C C . THR A 1 91 ? -31.321 -6.385 10.970 1.00 87.19 91 THR A C 1
ATOM 688 O O . THR A 1 91 ? -30.928 -7.503 11.278 1.00 87.19 91 THR A O 1
ATOM 691 N N . ASP A 1 92 ? -30.554 -5.503 10.325 1.00 90.94 92 ASP A N 1
ATOM 692 C CA . ASP A 1 92 ? -29.183 -5.750 9.877 1.00 90.94 92 ASP A CA 1
ATOM 693 C C . ASP A 1 92 ? -28.249 -4.681 10.459 1.00 90.94 92 ASP A C 1
ATOM 695 O O . ASP A 1 92 ? -28.191 -3.536 9.997 1.00 90.94 92 ASP A O 1
ATOM 699 N N . TRP A 1 93 ? -27.549 -5.065 11.524 1.00 89.50 93 TRP A N 1
ATOM 700 C CA . TRP A 1 93 ? -26.666 -4.180 12.278 1.00 89.50 93 TRP A CA 1
ATOM 701 C C . TRP A 1 93 ? -25.377 -3.845 11.528 1.00 89.50 93 TRP A C 1
ATOM 703 O O . TRP A 1 93 ? -24.892 -2.720 11.647 1.00 89.50 93 TRP A O 1
ATOM 713 N N . GLU A 1 94 ? -24.860 -4.774 10.723 1.00 86.56 94 GLU A N 1
ATOM 714 C CA . GLU A 1 94 ? -23.658 -4.544 9.916 1.00 86.56 94 GLU A CA 1
ATOM 715 C C . GLU A 1 94 ? -23.952 -3.542 8.801 1.00 86.56 94 GLU A C 1
ATOM 717 O O . GLU A 1 94 ? -23.248 -2.541 8.649 1.00 86.56 94 GLU A O 1
ATOM 722 N N . LYS A 1 95 ? -25.076 -3.718 8.095 1.00 86.69 95 LYS A N 1
ATOM 723 C CA . LYS A 1 95 ? -25.529 -2.750 7.089 1.00 86.69 95 LYS A CA 1
ATOM 724 C C . LYS A 1 95 ? -25.789 -1.370 7.691 1.00 86.69 95 LYS A C 1
ATOM 726 O O . LYS A 1 95 ? -25.479 -0.357 7.065 1.00 86.69 95 LYS A O 1
ATOM 731 N N . TYR A 1 96 ? -26.345 -1.307 8.900 1.00 88.75 96 TYR A N 1
ATOM 732 C CA . TYR A 1 96 ? -26.571 -0.039 9.593 1.00 88.75 96 TYR A CA 1
ATOM 733 C C . TYR A 1 96 ? -25.257 0.673 9.953 1.00 88.75 96 TYR A C 1
ATOM 735 O O . TYR A 1 96 ? -25.124 1.870 9.684 1.00 88.75 96 TYR A O 1
ATOM 743 N N . LYS A 1 97 ? -24.262 -0.053 10.484 1.00 86.81 97 LYS A N 1
ATOM 744 C CA . LYS A 1 97 ? -22.913 0.487 10.731 1.00 86.81 97 LYS A CA 1
ATOM 745 C C . LYS A 1 97 ? -22.276 1.026 9.449 1.00 86.81 97 LYS A C 1
ATOM 747 O O . LYS A 1 97 ? -21.704 2.116 9.464 1.00 86.81 97 LYS A O 1
ATOM 752 N N . ASP A 1 98 ? -22.428 0.318 8.334 1.00 81.69 98 ASP A N 1
ATOM 753 C CA . ASP A 1 98 ? -21.901 0.746 7.037 1.00 81.69 98 ASP A CA 1
ATOM 754 C C . ASP A 1 98 ? -22.551 2.040 6.523 1.00 81.69 98 ASP A C 1
ATOM 756 O O . ASP A 1 98 ? -21.838 2.950 6.095 1.00 81.69 98 ASP A O 1
ATOM 760 N N . ILE A 1 99 ? -23.877 2.183 6.643 1.00 84.44 99 ILE A N 1
ATOM 761 C CA . ILE A 1 99 ? -24.597 3.421 6.284 1.00 84.44 99 ILE A CA 1
ATOM 762 C C . ILE A 1 99 ? -24.105 4.611 7.119 1.00 84.44 99 ILE A C 1
ATOM 764 O O . ILE A 1 99 ? -23.973 5.728 6.612 1.00 84.44 99 ILE A O 1
ATOM 768 N N . LEU A 1 100 ? -23.858 4.398 8.412 1.00 86.00 100 LEU A N 1
ATOM 769 C CA . LEU A 1 100 ? -23.356 5.440 9.304 1.00 86.00 100 LEU A CA 1
ATOM 770 C C . LEU A 1 100 ? -21.939 5.873 8.920 1.00 86.00 100 LEU A C 1
ATOM 772 O O . LEU A 1 100 ? -21.675 7.071 8.835 1.00 86.00 100 LEU A O 1
ATOM 776 N N . ARG A 1 101 ? -21.052 4.921 8.616 1.00 76.25 101 ARG A N 1
ATOM 777 C CA . ARG A 1 101 ? -19.687 5.205 8.151 1.00 76.25 101 ARG A CA 1
ATOM 778 C C . ARG A 1 101 ? -19.670 5.967 6.822 1.00 76.25 101 ARG A C 1
ATOM 780 O O . ARG A 1 101 ? -18.937 6.945 6.701 1.00 76.25 101 ARG A O 1
ATOM 787 N N . GLU A 1 102 ? -20.526 5.602 5.862 1.00 72.56 102 GLU A N 1
ATOM 788 C CA . GLU A 1 102 ? -20.636 6.311 4.573 1.00 72.56 102 GLU A CA 1
ATOM 789 C C . GLU A 1 102 ? -20.995 7.802 4.748 1.00 72.56 102 GLU A C 1
ATOM 791 O O . GLU A 1 102 ? -20.502 8.657 4.010 1.00 72.56 102 GLU A O 1
ATOM 796 N N . ARG A 1 103 ? -21.797 8.152 5.763 1.00 73.38 103 ARG A N 1
ATOM 797 C CA . ARG A 1 103 ? -22.221 9.543 6.024 1.00 73.38 103 ARG A CA 1
ATOM 798 C C . ARG A 1 103 ? -21.102 10.467 6.503 1.00 73.38 103 ARG A C 1
ATOM 800 O O . ARG A 1 103 ? -21.241 11.678 6.345 1.00 73.38 103 ARG A O 1
ATOM 807 N N . LEU A 1 104 ? -20.019 9.937 7.076 1.00 65.62 104 LEU A N 1
ATOM 808 C CA . LEU A 1 104 ? -18.855 10.742 7.468 1.00 65.62 104 LEU A CA 1
ATOM 809 C C . LEU A 1 104 ? -18.030 11.212 6.261 1.00 65.62 104 LEU A C 1
ATOM 811 O O . LEU A 1 104 ? -17.152 12.055 6.420 1.00 65.62 104 LEU A O 1
ATOM 815 N N . GLY A 1 105 ? -18.293 10.688 5.057 1.00 54.97 105 GLY A N 1
ATOM 816 C CA . GLY A 1 105 ? -17.616 11.093 3.821 1.00 54.97 105 GLY A CA 1
ATOM 817 C C . GLY A 1 105 ? -16.122 10.748 3.759 1.00 54.97 105 GLY A C 1
ATOM 818 O O . GLY A 1 105 ? -15.488 11.003 2.739 1.00 54.97 105 GLY A O 1
ATOM 819 N N . SER A 1 106 ? -15.561 10.172 4.825 1.00 51.66 106 SER A N 1
ATOM 820 C CA . SER A 1 106 ? -14.143 9.832 4.968 1.00 51.66 106 SER A CA 1
ATOM 821 C C . SER A 1 106 ? -13.843 8.351 4.741 1.00 51.66 106 SER A C 1
ATOM 823 O O . SER A 1 106 ? -12.680 7.982 4.608 1.00 51.66 106 SER A O 1
ATOM 825 N N . ASP A 1 107 ? -14.871 7.501 4.683 1.00 53.28 107 ASP A N 1
ATOM 826 C CA . ASP A 1 107 ? -14.703 6.057 4.557 1.00 53.28 107 ASP A CA 1
ATOM 827 C C . ASP A 1 107 ? -14.742 5.667 3.075 1.00 53.28 107 ASP A C 1
ATOM 829 O O . ASP A 1 107 ? -15.797 5.429 2.479 1.00 53.28 107 ASP A O 1
ATOM 833 N N . ASN A 1 108 ? -13.568 5.642 2.438 1.00 66.19 108 ASN A N 1
ATOM 834 C CA . ASN A 1 108 ? -13.435 5.112 1.087 1.00 66.19 108 ASN A CA 1
ATOM 835 C C . ASN A 1 108 ? -13.766 3.616 1.128 1.00 66.19 108 ASN A C 1
ATOM 837 O O . ASN A 1 108 ? -12.885 2.788 1.355 1.00 66.19 108 ASN A O 1
ATOM 841 N N . LYS A 1 109 ? -15.030 3.261 0.861 1.00 69.00 109 LYS A N 1
ATOM 842 C CA . LYS A 1 109 ? -15.523 1.879 0.695 1.00 69.00 109 LYS A CA 1
ATOM 843 C C . LYS A 1 109 ? -14.553 1.008 -0.105 1.00 69.00 109 LYS A C 1
ATOM 845 O O . LYS A 1 109 ? -14.355 -0.161 0.205 1.00 69.00 109 LYS A O 1
ATOM 850 N N . LEU A 1 110 ? -13.903 1.609 -1.100 1.00 73.75 110 LEU A N 1
ATOM 851 C CA . LEU A 1 110 ? -12.871 0.973 -1.900 1.00 73.75 110 LEU A CA 1
ATOM 852 C C . LEU A 1 110 ? -11.642 0.522 -1.095 1.00 73.75 110 LEU A C 1
ATOM 854 O O . LEU A 1 110 ? -11.205 -0.613 -1.241 1.00 73.75 110 LEU A O 1
ATOM 858 N N . VAL A 1 111 ? -11.101 1.387 -0.234 1.00 79.31 111 VAL A N 1
ATOM 859 C CA . VAL A 1 111 ? -9.973 1.050 0.646 1.00 79.31 111 VAL A CA 1
ATOM 860 C C . VAL A 1 111 ? -10.379 -0.077 1.591 1.00 79.31 111 VAL A C 1
ATOM 862 O O . VAL A 1 111 ? -9.648 -1.056 1.705 1.00 79.31 111 VAL A O 1
ATOM 865 N N . ARG A 1 112 ? -11.579 -0.005 2.183 1.00 76.50 112 ARG A N 1
ATOM 866 C CA . ARG A 1 112 ? -12.097 -1.062 3.065 1.00 76.50 112 ARG A CA 1
ATOM 867 C C . ARG A 1 112 ? -12.167 -2.414 2.358 1.00 76.50 112 ARG A C 1
ATOM 869 O O . ARG A 1 112 ? -11.658 -3.391 2.888 1.00 76.50 112 ARG A O 1
ATOM 876 N N . LEU A 1 113 ? -12.726 -2.464 1.148 1.00 76.88 113 LEU A N 1
ATOM 877 C CA . LEU A 1 113 ? -12.801 -3.698 0.356 1.00 76.88 113 LEU A CA 1
ATOM 878 C C . LEU A 1 113 ? -11.414 -4.300 0.080 1.00 76.88 113 LEU A C 1
ATOM 880 O O . LEU A 1 113 ? -11.241 -5.514 0.187 1.00 76.88 113 LEU A O 1
ATOM 884 N N . LEU A 1 114 ? -10.419 -3.465 -0.235 1.00 83.31 114 LEU A N 1
ATOM 885 C CA . LEU A 1 114 ? -9.043 -3.919 -0.458 1.00 83.31 114 LEU A CA 1
ATOM 886 C C . LEU A 1 114 ? -8.403 -4.456 0.824 1.00 83.31 114 LEU A C 1
ATOM 888 O O . LEU A 1 114 ? -7.808 -5.532 0.794 1.00 83.31 114 LEU A O 1
ATOM 892 N N . LEU A 1 115 ? -8.559 -3.745 1.943 1.00 85.69 115 LEU A N 1
ATOM 893 C CA . LEU A 1 115 ? -8.045 -4.179 3.240 1.00 85.69 115 LEU A CA 1
ATOM 894 C C . LEU A 1 115 ? -8.710 -5.484 3.688 1.00 85.69 115 LEU A C 1
ATOM 896 O O . LEU A 1 115 ? -8.015 -6.420 4.067 1.00 85.69 115 LEU A O 1
ATOM 900 N N . SER A 1 116 ? -10.034 -5.600 3.567 1.00 82.06 116 SER A N 1
ATOM 901 C CA . SER A 1 116 ? -10.765 -6.836 3.866 1.00 82.06 116 SER A CA 1
ATOM 902 C C . SER A 1 116 ? -10.278 -8.007 3.014 1.00 82.06 116 SER A C 1
ATOM 904 O O . SER A 1 116 ? -10.094 -9.101 3.537 1.00 82.06 116 SER A O 1
ATOM 906 N N . ARG A 1 117 ? -10.013 -7.791 1.718 1.00 83.38 117 ARG A N 1
ATOM 907 C CA . ARG A 1 117 ? -9.455 -8.830 0.841 1.00 83.38 117 ARG A CA 1
ATOM 908 C C . ARG A 1 117 ? -8.035 -9.227 1.246 1.00 83.38 117 ARG A C 1
ATOM 910 O O . ARG A 1 117 ? -7.718 -10.411 1.201 1.00 83.38 117 ARG A O 1
ATOM 917 N N . ALA A 1 118 ? -7.196 -8.267 1.631 1.00 89.31 118 ALA A N 1
ATOM 918 C CA . ALA A 1 118 ? -5.837 -8.535 2.099 1.00 89.31 118 ALA A CA 1
ATOM 919 C C . ALA A 1 118 ? -5.835 -9.387 3.382 1.00 89.31 118 ALA A C 1
ATOM 921 O O . ALA A 1 118 ? -5.101 -10.371 3.450 1.00 89.31 118 ALA A O 1
ATOM 922 N N . LYS A 1 119 ? -6.740 -9.095 4.328 1.00 89.69 119 LYS A N 1
ATOM 923 C CA . LYS A 1 119 ? -6.903 -9.850 5.586 1.00 89.69 119 LYS A CA 1
ATOM 924 C C . LYS A 1 119 ? -7.257 -11.331 5.387 1.00 89.69 119 LYS A C 1
ATOM 926 O O . LYS A 1 119 ? -6.949 -12.146 6.248 1.00 89.69 119 LYS 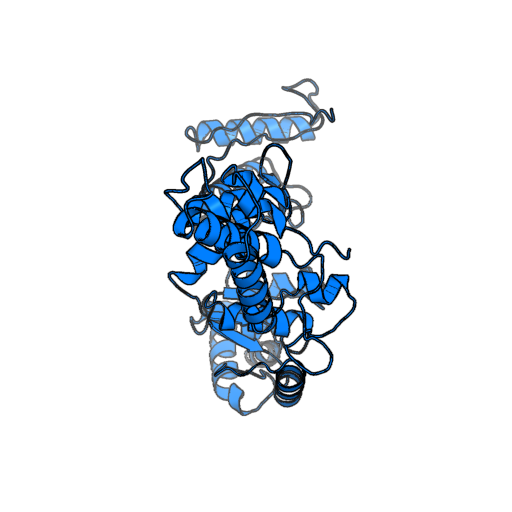A O 1
ATOM 931 N N . LEU A 1 120 ? -7.878 -11.710 4.263 1.00 88.94 120 LEU A N 1
ATOM 932 C CA . LEU A 1 120 ? -8.217 -13.115 3.971 1.00 88.94 120 LEU A CA 1
ATOM 933 C C . LEU A 1 120 ? -6.991 -13.984 3.657 1.00 88.94 120 LEU A C 1
ATOM 935 O O . LEU A 1 120 ? -7.033 -15.197 3.838 1.00 88.94 120 LEU A O 1
ATOM 939 N N . SER A 1 121 ? -5.920 -13.384 3.139 1.00 91.69 121 SER A N 1
ATOM 940 C CA . SER A 1 121 ? -4.673 -14.082 2.819 1.00 91.69 121 SER A CA 1
ATOM 941 C C . SER A 1 121 ? -3.494 -13.124 3.021 1.00 91.69 121 SER A C 1
ATOM 943 O O . SER A 1 121 ? -2.919 -12.665 2.023 1.00 91.69 121 SER A O 1
ATOM 945 N N . PRO A 1 122 ? -3.118 -12.833 4.282 1.00 93.69 122 PRO A N 1
ATOM 946 C CA . PRO A 1 122 ? -2.044 -11.898 4.591 1.00 93.69 122 PRO A CA 1
ATOM 947 C C . PRO A 1 122 ? -0.739 -12.310 3.908 1.00 93.69 122 PRO A C 1
ATOM 949 O O . PRO A 1 122 ? -0.351 -13.480 3.914 1.00 93.69 122 PRO A O 1
ATOM 952 N N . LYS A 1 123 ? -0.079 -11.341 3.277 1.00 96.62 123 LYS A N 1
ATOM 953 C CA . LYS A 1 123 ? 1.175 -11.534 2.536 1.00 96.62 123 LYS A CA 1
ATOM 954 C C . LYS A 1 123 ? 2.362 -10.987 3.315 1.00 96.62 123 LYS A C 1
ATOM 956 O O . LYS A 1 123 ? 2.192 -10.067 4.112 1.00 96.62 123 LYS A O 1
ATOM 961 N N . ARG A 1 124 ? 3.559 -11.527 3.072 1.00 97.69 124 ARG A N 1
ATOM 962 C CA . ARG A 1 124 ? 4.813 -11.010 3.638 1.00 97.69 124 ARG A CA 1
ATOM 963 C C . ARG A 1 124 ? 5.222 -9.742 2.897 1.00 97.69 124 ARG A C 1
ATOM 965 O O . ARG A 1 124 ? 5.572 -9.803 1.717 1.00 97.69 124 ARG A O 1
ATOM 972 N N . VAL A 1 125 ? 5.162 -8.596 3.570 1.00 98.00 125 VAL A N 1
ATOM 973 C CA . VAL A 1 125 ? 5.392 -7.277 2.962 1.00 98.00 125 VAL A CA 1
ATOM 974 C C . VAL A 1 125 ? 6.625 -6.621 3.570 1.00 98.00 125 VAL A C 1
ATOM 976 O O . VAL A 1 125 ? 6.670 -6.337 4.763 1.00 98.00 125 VAL A O 1
ATOM 979 N N . VAL A 1 126 ? 7.617 -6.337 2.732 1.00 97.94 126 VAL A N 1
ATOM 980 C CA . VAL A 1 126 ? 8.854 -5.665 3.133 1.00 97.94 126 VAL A CA 1
ATOM 981 C C . VAL A 1 126 ? 8.642 -4.157 3.223 1.00 97.94 126 VAL A C 1
ATOM 983 O O . VAL A 1 126 ? 8.342 -3.512 2.222 1.00 97.94 126 VAL A O 1
ATOM 986 N N . PHE A 1 127 ? 8.879 -3.572 4.392 1.00 97.31 127 PHE A N 1
ATOM 987 C CA . PHE A 1 127 ? 8.922 -2.128 4.609 1.00 97.31 127 PHE A CA 1
ATOM 988 C C . PHE A 1 127 ? 10.382 -1.665 4.570 1.00 97.31 127 PHE A C 1
ATOM 990 O O . PHE A 1 127 ? 11.119 -1.785 5.549 1.00 97.31 127 PHE A O 1
ATOM 997 N N . ALA A 1 128 ? 10.823 -1.154 3.415 1.00 95.31 128 ALA A N 1
ATOM 998 C CA . ALA A 1 128 ? 12.242 -0.902 3.133 1.00 95.31 128 ALA A CA 1
ATOM 999 C C . ALA A 1 128 ? 12.876 0.227 3.973 1.00 95.31 128 ALA A C 1
ATOM 1001 O O . ALA A 1 128 ? 14.101 0.325 4.055 1.00 95.31 128 ALA A O 1
ATOM 1002 N N . GLU A 1 129 ? 12.054 1.112 4.536 1.00 94.62 129 GLU A N 1
ATOM 1003 C CA . GLU A 1 129 ? 12.459 2.322 5.263 1.00 94.62 129 GLU A CA 1
ATOM 1004 C C . GLU A 1 129 ? 11.829 2.347 6.661 1.00 94.62 129 GLU A C 1
ATOM 1006 O O . GLU A 1 129 ? 11.293 3.363 7.094 1.00 94.62 129 GLU A O 1
ATOM 1011 N N . ALA A 1 130 ? 11.861 1.205 7.354 1.00 95.31 130 ALA A N 1
ATOM 1012 C CA . ALA A 1 130 ? 11.264 1.035 8.681 1.00 95.31 130 ALA A CA 1
ATOM 1013 C C . ALA A 1 130 ? 11.951 1.866 9.783 1.00 95.31 130 ALA A C 1
ATOM 1015 O O . ALA A 1 130 ? 11.416 2.010 10.873 1.00 95.31 130 ALA A O 1
ATOM 1016 N N . ASP A 1 131 ? 13.104 2.471 9.484 1.00 93.69 131 ASP A N 1
ATOM 1017 C CA . ASP A 1 131 ? 13.765 3.483 10.313 1.00 93.69 131 ASP A CA 1
ATOM 1018 C C . ASP A 1 131 ? 13.062 4.856 10.293 1.00 93.69 131 ASP A C 1
ATOM 1020 O O . ASP A 1 131 ? 13.542 5.810 10.901 1.00 93.69 131 ASP A O 1
ATOM 1024 N N . GLN A 1 132 ? 11.941 4.979 9.579 1.00 94.81 132 GLN A N 1
ATOM 1025 C CA . GLN A 1 132 ? 11.091 6.165 9.544 1.00 94.81 132 GLN A CA 1
ATOM 1026 C C . GLN A 1 132 ? 9.802 5.901 10.324 1.00 94.81 132 GLN A C 1
ATOM 1028 O O . GLN A 1 132 ? 9.052 4.985 9.989 1.00 94.81 132 GLN A O 1
ATOM 1033 N N . LEU A 1 133 ? 9.493 6.754 11.307 1.00 91.44 133 LEU A N 1
ATOM 1034 C CA . LEU A 1 133 ? 8.332 6.596 12.196 1.00 91.44 133 LEU A CA 1
ATOM 1035 C C . LEU A 1 133 ? 7.010 6.389 11.435 1.00 91.44 133 LEU A C 1
ATOM 1037 O O . LEU A 1 133 ? 6.219 5.524 11.792 1.00 91.44 133 LEU A O 1
ATOM 1041 N N . ALA A 1 134 ? 6.779 7.141 10.353 1.00 91.56 134 ALA A N 1
ATOM 1042 C CA . ALA A 1 134 ? 5.562 7.013 9.547 1.00 91.56 134 ALA A CA 1
ATOM 1043 C C . ALA A 1 134 ? 5.446 5.645 8.847 1.00 91.56 134 ALA A C 1
ATOM 1045 O O . ALA A 1 134 ? 4.356 5.085 8.753 1.00 91.56 134 ALA A O 1
ATOM 1046 N N . VAL A 1 135 ? 6.570 5.095 8.376 1.00 95.12 135 VAL A N 1
ATOM 1047 C CA . VAL A 1 135 ? 6.620 3.770 7.741 1.00 95.12 135 VAL A CA 1
ATOM 1048 C C . VAL A 1 135 ? 6.431 2.679 8.793 1.00 95.12 135 VAL A C 1
ATOM 1050 O O . VAL A 1 135 ? 5.681 1.735 8.559 1.00 95.12 135 VAL A O 1
ATOM 1053 N N . LEU A 1 136 ? 7.055 2.834 9.963 1.00 95.00 136 LEU A N 1
ATOM 1054 C CA . LEU A 1 136 ? 6.918 1.893 11.070 1.00 95.00 136 LEU A CA 1
ATOM 1055 C C . LEU A 1 136 ? 5.481 1.839 11.604 1.00 95.00 136 LEU A C 1
ATOM 1057 O O . LEU A 1 136 ? 4.938 0.753 11.767 1.00 95.00 136 LEU A O 1
ATOM 1061 N N . LYS A 1 137 ? 4.823 2.992 11.775 1.00 92.38 137 LYS A N 1
ATOM 1062 C CA . LYS A 1 137 ? 3.394 3.065 12.121 1.00 92.38 137 LYS A CA 1
ATOM 1063 C C . LYS A 1 137 ? 2.507 2.366 11.089 1.00 92.38 137 LYS A C 1
ATOM 1065 O O . LYS A 1 137 ? 1.569 1.665 11.452 1.00 92.38 137 LYS A O 1
ATOM 1070 N N . ALA A 1 138 ? 2.799 2.527 9.797 1.00 93.12 138 ALA A N 1
ATOM 1071 C CA . ALA A 1 138 ? 2.059 1.822 8.752 1.00 93.12 138 ALA A CA 1
ATOM 1072 C C . ALA A 1 138 ? 2.243 0.297 8.850 1.00 93.12 138 ALA A C 1
ATOM 1074 O O . ALA A 1 138 ? 1.282 -0.447 8.656 1.00 93.12 138 ALA A O 1
ATOM 1075 N N . ALA A 1 139 ? 3.451 -0.166 9.185 1.00 95.69 139 ALA A N 1
ATOM 1076 C CA . ALA A 1 139 ? 3.721 -1.579 9.432 1.00 95.69 139 ALA A CA 1
ATOM 1077 C C . ALA A 1 139 ? 3.012 -2.101 10.695 1.00 95.69 139 ALA A C 1
ATOM 1079 O O . ALA A 1 139 ? 2.474 -3.206 10.659 1.00 95.69 139 ALA A O 1
ATOM 1080 N N . GLN A 1 140 ? 2.941 -1.295 11.762 1.00 93.69 140 GLN A N 1
ATOM 1081 C CA . GLN A 1 140 ? 2.169 -1.593 12.972 1.00 93.69 140 GLN A CA 1
ATOM 1082 C C . GLN A 1 140 ? 0.695 -1.812 12.661 1.00 93.69 140 GLN A C 1
ATOM 1084 O O . GLN A 1 140 ? 0.162 -2.874 12.964 1.00 93.69 140 GLN A O 1
ATOM 1089 N N . ILE A 1 141 ? 0.060 -0.862 11.973 1.00 90.38 141 ILE A N 1
ATOM 1090 C CA . ILE A 1 141 ? -1.347 -0.988 11.574 1.00 90.38 141 ILE A CA 1
ATOM 1091 C C . ILE A 1 141 ? -1.540 -2.239 10.713 1.00 90.38 141 ILE A C 1
ATOM 1093 O O . ILE A 1 141 ? -2.474 -3.005 10.930 1.00 90.38 141 ILE A O 1
ATOM 1097 N N . ALA A 1 142 ? -0.642 -2.482 9.753 1.00 93.50 142 ALA A N 1
ATOM 1098 C CA . ALA A 1 142 ? -0.733 -3.653 8.891 1.00 93.50 142 ALA A CA 1
ATOM 1099 C C . ALA A 1 142 ? -0.660 -4.981 9.668 1.00 93.50 142 ALA A C 1
ATOM 1101 O O . ALA A 1 142 ? -1.351 -5.929 9.290 1.00 93.50 142 ALA A O 1
ATOM 1102 N N . TYR A 1 143 ? 0.138 -5.033 10.738 1.00 94.62 143 TYR A N 1
ATOM 1103 C CA . TYR A 1 143 ? 0.270 -6.186 11.627 1.00 94.62 143 TYR A CA 1
ATOM 1104 C C . TYR A 1 143 ? -0.935 -6.354 12.554 1.00 94.62 143 TYR A C 1
ATOM 1106 O O . TYR A 1 143 ? -1.588 -7.394 12.522 1.00 94.62 143 TYR A O 1
ATOM 1114 N N . GLU A 1 144 ? -1.261 -5.324 13.340 1.00 89.44 144 GLU A N 1
ATOM 1115 C CA . GLU A 1 144 ? -2.328 -5.358 14.351 1.00 89.44 144 GLU A CA 1
ATOM 1116 C C . GLU A 1 144 ? -3.699 -5.628 13.722 1.00 89.44 144 GLU A C 1
ATOM 1118 O O . GLU A 1 144 ? -4.530 -6.341 14.283 1.00 89.44 144 GLU A O 1
ATOM 1123 N N . GLU A 1 145 ? -3.933 -5.106 12.518 1.00 86.50 145 GLU A N 1
ATOM 1124 C CA . GLU A 1 145 ? -5.168 -5.345 11.782 1.00 86.50 145 GLU A CA 1
ATOM 1125 C C . GLU A 1 145 ? -5.185 -6.658 10.980 1.00 86.50 145 GLU A C 1
ATOM 1127 O O . GLU A 1 145 ? -6.195 -6.955 10.329 1.00 86.50 145 GLU A O 1
ATOM 1132 N N . GLY A 1 146 ? -4.087 -7.420 10.974 1.00 90.06 146 GLY A N 1
ATOM 1133 C CA . GLY A 1 146 ? -3.950 -8.664 10.213 1.00 90.06 146 GLY A CA 1
ATOM 1134 C C . GLY A 1 146 ? -3.983 -8.471 8.693 1.00 90.06 146 GLY A C 1
ATOM 1135 O O . GLY A 1 146 ? -4.406 -9.366 7.968 1.00 90.06 146 GLY A O 1
ATOM 1136 N N . ILE A 1 147 ? -3.592 -7.296 8.191 1.00 92.81 147 ILE A N 1
ATOM 1137 C CA . ILE A 1 147 ? -3.592 -6.962 6.755 1.00 92.81 147 ILE A CA 1
ATOM 1138 C C . ILE A 1 147 ? -2.416 -7.645 6.046 1.00 92.81 147 ILE A C 1
ATOM 1140 O O . ILE A 1 147 ? -2.553 -8.120 4.917 1.00 92.81 147 ILE A O 1
ATOM 1144 N N . ALA A 1 148 ? -1.250 -7.662 6.690 1.00 96.12 148 ALA A N 1
ATOM 1145 C CA . ALA A 1 148 ? -0.014 -8.203 6.144 1.00 96.12 148 ALA A CA 1
ATOM 1146 C C . ALA A 1 148 ? 0.913 -8.692 7.262 1.00 96.12 148 ALA A C 1
ATOM 1148 O O . ALA A 1 148 ? 0.764 -8.315 8.419 1.00 96.12 148 ALA A O 1
ATOM 1149 N N . ILE A 1 149 ? 1.903 -9.499 6.887 1.00 96.88 149 ILE A N 1
ATOM 1150 C CA . ILE A 1 149 ? 3.010 -9.910 7.752 1.00 96.88 149 ILE A CA 1
ATOM 1151 C C . ILE A 1 149 ? 4.186 -8.978 7.420 1.00 96.88 149 ILE A C 1
ATOM 1153 O O . ILE A 1 149 ? 4.822 -9.165 6.376 1.00 96.88 149 ILE A O 1
ATOM 1157 N N . PRO A 1 150 ? 4.442 -7.919 8.206 1.00 97.31 150 PRO A N 1
ATOM 1158 C CA . PRO A 1 150 ? 5.498 -6.969 7.893 1.00 97.31 150 PRO A CA 1
ATOM 1159 C C . PRO A 1 150 ? 6.885 -7.596 8.063 1.00 97.31 150 PRO A C 1
ATOM 1161 O O . PRO A 1 150 ? 7.112 -8.421 8.941 1.00 97.31 150 PRO A O 1
ATOM 1164 N N . VAL A 1 151 ? 7.826 -7.151 7.237 1.00 97.62 151 VAL A N 1
ATOM 1165 C CA . VAL A 1 151 ? 9.265 -7.369 7.410 1.00 97.62 151 VAL A CA 1
ATOM 1166 C C . VAL A 1 151 ? 9.934 -6.000 7.400 1.00 97.62 151 VAL A C 1
ATOM 1168 O O . VAL A 1 151 ? 9.836 -5.266 6.414 1.00 97.62 151 VAL A O 1
ATOM 1171 N N . LEU A 1 152 ? 10.579 -5.627 8.499 1.00 97.50 152 LEU A N 1
ATOM 1172 C CA . LEU A 1 152 ? 11.117 -4.287 8.716 1.00 97.50 152 LEU A CA 1
ATOM 1173 C C . LEU A 1 152 ? 12.585 -4.237 8.294 1.00 97.50 152 LEU A C 1
ATOM 1175 O O . LEU A 1 152 ? 13.415 -4.953 8.847 1.00 97.50 152 LEU A O 1
ATOM 1179 N N . LEU A 1 153 ? 12.928 -3.377 7.331 1.00 96.12 153 LEU A N 1
ATOM 1180 C CA . LEU A 1 153 ? 14.319 -3.176 6.914 1.00 96.12 153 LEU A CA 1
AT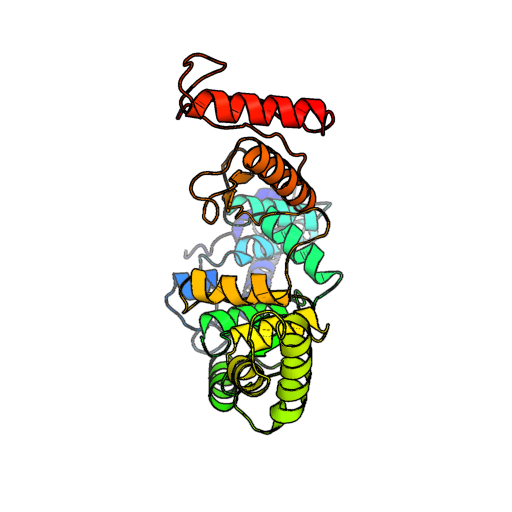OM 1181 C C . LEU A 1 153 ? 14.895 -1.881 7.474 1.00 96.12 153 LEU A C 1
ATOM 1183 O O . LEU A 1 153 ? 14.380 -0.788 7.226 1.00 96.12 153 LEU A O 1
ATOM 1187 N N . GLY A 1 154 ? 16.046 -1.986 8.129 1.00 94.69 154 GLY A N 1
ATOM 1188 C CA . GLY A 1 154 ? 16.773 -0.840 8.663 1.00 94.69 154 GLY A CA 1
ATOM 1189 C C . GLY A 1 154 ? 17.693 -1.226 9.810 1.00 94.69 154 GLY A C 1
ATOM 1190 O O . GLY A 1 154 ? 17.906 -2.404 10.069 1.00 94.69 154 GLY A O 1
ATOM 1191 N N . ARG A 1 155 ? 18.263 -0.222 10.480 1.00 94.25 155 ARG A N 1
ATOM 1192 C CA . ARG A 1 155 ? 19.130 -0.461 11.637 1.00 94.25 155 ARG A CA 1
ATOM 1193 C C . ARG A 1 155 ? 18.289 -0.986 12.798 1.00 94.25 155 ARG A C 1
ATOM 1195 O O . ARG A 1 155 ? 17.378 -0.280 13.229 1.00 94.25 155 ARG A O 1
ATOM 1202 N N . LYS A 1 156 ? 18.647 -2.161 13.318 1.00 93.38 156 LYS A N 1
ATOM 1203 C CA . LYS A 1 156 ? 17.912 -2.857 14.383 1.00 93.38 156 LYS A CA 1
ATOM 1204 C C . LYS A 1 156 ? 17.654 -1.970 15.603 1.00 93.38 156 LYS A C 1
ATOM 1206 O O . LYS A 1 156 ? 16.498 -1.677 15.876 1.00 93.38 156 LYS A O 1
ATOM 1211 N N . ASP A 1 157 ? 18.703 -1.410 16.206 1.00 94.56 157 ASP A N 1
ATOM 1212 C CA . ASP A 1 157 ? 18.583 -0.550 17.397 1.00 94.56 157 ASP A CA 1
ATOM 1213 C C . ASP A 1 157 ? 17.652 0.656 17.181 1.00 94.56 157 ASP A C 1
ATOM 1215 O O . ASP A 1 157 ? 16.938 1.085 18.082 1.00 94.56 157 ASP A O 1
ATOM 1219 N N . THR A 1 158 ? 17.656 1.232 15.971 1.00 95.62 158 THR A N 1
ATOM 1220 C CA . THR A 1 158 ? 16.788 2.371 15.635 1.00 95.62 158 THR A CA 1
ATOM 1221 C C . THR A 1 158 ? 15.334 1.934 15.504 1.00 95.62 158 THR A C 1
ATOM 1223 O O . THR A 1 158 ? 14.452 2.631 15.992 1.00 95.62 158 THR A O 1
ATOM 1226 N N . ILE A 1 159 ? 15.078 0.793 14.864 1.00 95.94 159 ILE A N 1
ATOM 1227 C CA . ILE A 1 159 ? 13.724 0.254 14.715 1.00 95.94 159 ILE A CA 1
ATOM 1228 C C . ILE A 1 159 ? 13.168 -0.151 16.079 1.00 95.94 159 ILE A C 1
ATOM 1230 O O . ILE A 1 159 ? 12.054 0.240 16.397 1.00 95.94 159 ILE A O 1
ATOM 1234 N N . GLU A 1 160 ? 13.942 -0.851 16.908 1.00 95.12 160 GLU A N 1
ATOM 1235 C CA . GLU A 1 160 ? 13.519 -1.271 18.250 1.00 95.12 160 GLU A CA 1
ATOM 1236 C C . GLU A 1 160 ? 13.201 -0.070 19.153 1.00 95.12 160 GLU A C 1
ATOM 1238 O O . GLU A 1 160 ? 12.176 -0.064 19.833 1.00 95.12 160 GLU A O 1
ATOM 1243 N N . ALA A 1 161 ? 14.017 0.991 19.106 1.00 95.44 161 ALA A N 1
ATOM 1244 C CA . ALA A 1 161 ? 13.734 2.229 19.832 1.00 95.44 161 ALA A CA 1
ATOM 1245 C C . ALA A 1 161 ? 12.432 2.900 19.358 1.00 95.44 161 ALA A C 1
ATOM 1247 O O . ALA A 1 161 ? 11.626 3.330 20.182 1.00 95.44 161 ALA A O 1
ATOM 1248 N N . LEU A 1 162 ? 12.202 2.962 18.041 1.00 94.81 162 LEU A N 1
ATOM 1249 C CA . LEU A 1 162 ? 10.967 3.515 17.478 1.00 94.81 162 LEU A CA 1
ATOM 1250 C C . LEU A 1 162 ? 9.748 2.629 17.778 1.00 94.81 162 LEU A C 1
ATOM 1252 O O . LEU A 1 162 ? 8.664 3.159 17.999 1.00 94.81 162 LEU A O 1
ATOM 1256 N N . MET A 1 163 ? 9.909 1.301 17.808 1.00 94.56 163 MET A N 1
ATOM 1257 C CA . MET A 1 163 ? 8.857 0.361 18.207 1.00 94.56 163 MET A CA 1
ATOM 1258 C C . MET A 1 163 ? 8.458 0.593 19.662 1.00 94.56 163 MET A C 1
ATOM 1260 O O . MET A 1 163 ? 7.268 0.682 19.947 1.00 94.56 163 MET A O 1
ATOM 1264 N N . ALA A 1 164 ? 9.431 0.776 20.559 1.00 93.31 164 ALA A N 1
ATOM 1265 C CA . ALA A 1 164 ? 9.163 1.125 21.951 1.00 93.31 164 ALA A CA 1
ATOM 1266 C C . ALA A 1 164 ? 8.458 2.489 22.086 1.00 93.31 164 ALA A C 1
ATOM 1268 O O . ALA A 1 164 ? 7.557 2.628 22.903 1.00 93.31 164 ALA A O 1
ATOM 1269 N N . GLU A 1 165 ? 8.813 3.485 21.265 1.00 90.56 165 GLU A N 1
ATOM 1270 C CA . GLU A 1 165 ? 8.163 4.807 21.272 1.00 90.56 165 GLU A CA 1
ATOM 1271 C C . GLU A 1 165 ? 6.667 4.741 20.913 1.00 90.56 165 GLU A C 1
ATOM 1273 O O . GLU A 1 165 ? 5.862 5.513 21.438 1.00 90.56 165 GLU A O 1
ATOM 1278 N N . ILE A 1 166 ? 6.284 3.823 20.021 1.00 88.50 166 ILE A N 1
ATOM 1279 C CA . ILE A 1 166 ? 4.897 3.659 19.564 1.00 88.50 166 ILE A CA 1
ATOM 1280 C C . ILE A 1 166 ? 4.183 2.464 20.208 1.00 88.50 166 ILE A C 1
ATOM 1282 O O . ILE A 1 166 ? 3.105 2.105 19.733 1.00 88.50 166 ILE A O 1
ATOM 1286 N N . ASP A 1 167 ? 4.756 1.861 21.257 1.00 88.31 167 ASP A N 1
ATOM 1287 C CA . ASP A 1 167 ? 4.326 0.601 21.888 1.00 88.31 167 ASP A CA 1
ATOM 1288 C C . ASP A 1 167 ? 3.940 -0.481 20.856 1.00 88.31 167 ASP A C 1
ATOM 1290 O O . ASP A 1 167 ? 2.868 -1.090 20.926 1.00 88.31 167 ASP A O 1
ATOM 1294 N N . PHE A 1 168 ? 4.768 -0.661 19.827 1.00 90.75 168 PHE A N 1
ATOM 1295 C CA . PHE A 1 168 ? 4.557 -1.705 18.836 1.00 90.75 168 PHE A CA 1
ATOM 1296 C C . PHE A 1 168 ? 5.122 -3.025 19.352 1.00 90.75 168 PHE A C 1
ATOM 1298 O O . PHE A 1 168 ? 6.312 -3.307 19.221 1.00 90.75 168 PHE A O 1
ATOM 1305 N N . GLU A 1 169 ? 4.242 -3.836 19.927 1.00 88.00 169 GLU A N 1
ATOM 1306 C CA . GLU A 1 169 ? 4.552 -5.183 20.394 1.00 88.00 169 GLU A CA 1
ATOM 1307 C C . GLU A 1 169 ? 4.133 -6.205 19.327 1.00 88.00 169 GLU A C 1
ATOM 1309 O O . GLU A 1 169 ? 2.951 -6.369 19.023 1.00 88.00 169 GLU A O 1
ATOM 1314 N N . GLY A 1 170 ? 5.107 -6.887 18.726 1.00 84.44 170 GLY A N 1
ATOM 1315 C CA . GLY A 1 170 ? 4.851 -7.908 17.714 1.00 84.44 170 GLY A CA 1
ATOM 1316 C C . GLY A 1 170 ? 6.088 -8.744 17.414 1.00 84.44 170 GLY A C 1
ATOM 1317 O O . GLY A 1 170 ? 7.208 -8.236 17.437 1.00 84.44 170 GLY A O 1
ATOM 1318 N N . ASP A 1 171 ? 5.877 -10.027 17.121 1.00 88.81 171 ASP A N 1
ATOM 1319 C CA . ASP A 1 171 ? 6.928 -10.910 16.607 1.00 88.81 171 ASP A CA 1
ATOM 1320 C C . ASP A 1 171 ? 7.122 -10.633 15.111 1.00 88.81 171 ASP A C 1
ATOM 1322 O O . ASP A 1 171 ? 6.314 -11.051 14.274 1.00 88.81 171 ASP A O 1
ATOM 1326 N N . ILE A 1 172 ? 8.120 -9.805 14.798 1.00 92.94 172 ILE A N 1
ATOM 1327 C CA . ILE A 1 172 ? 8.332 -9.233 13.468 1.00 92.94 172 ILE A CA 1
ATOM 1328 C C . ILE A 1 172 ? 9.799 -9.339 13.082 1.00 92.94 172 ILE A C 1
ATOM 1330 O O . ILE A 1 172 ? 10.696 -8.954 13.832 1.00 92.94 172 ILE A O 1
ATOM 1334 N N . ASP A 1 173 ? 10.032 -9.787 11.851 1.00 94.56 173 ASP A N 1
ATOM 1335 C CA . ASP A 1 173 ? 11.363 -9.851 11.263 1.00 94.56 173 ASP A CA 1
ATOM 1336 C C . ASP A 1 173 ? 11.939 -8.433 11.087 1.00 94.56 173 ASP A C 1
ATOM 1338 O O . ASP A 1 173 ? 11.515 -7.682 10.202 1.00 94.56 173 ASP A O 1
ATOM 1342 N N . ILE A 1 174 ? 12.943 -8.079 11.896 1.00 96.19 174 ILE A N 1
ATOM 1343 C CA . ILE A 1 174 ? 13.768 -6.876 11.718 1.00 96.19 174 ILE A CA 1
ATOM 1344 C C . ILE A 1 174 ? 15.080 -7.285 11.050 1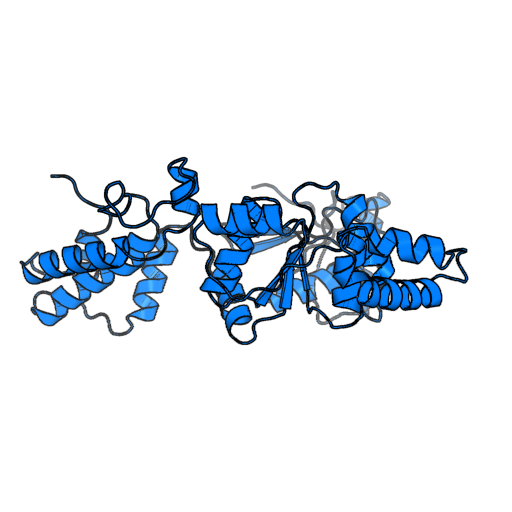.00 96.19 174 ILE A C 1
ATOM 1346 O O . ILE A 1 174 ? 15.880 -8.021 11.626 1.00 96.19 174 ILE A O 1
ATOM 1350 N N . ILE A 1 175 ? 15.319 -6.792 9.835 1.00 95.75 175 ILE A N 1
ATOM 1351 C CA . ILE A 1 175 ? 16.498 -7.131 9.035 1.00 95.75 175 ILE A CA 1
ATOM 1352 C C . ILE A 1 175 ? 17.326 -5.876 8.774 1.00 95.75 175 ILE A C 1
ATOM 1354 O O . ILE A 1 175 ? 16.869 -4.930 8.126 1.00 95.75 175 ILE A O 1
ATOM 1358 N N . ASP A 1 176 ? 18.590 -5.904 9.192 1.00 94.81 176 ASP A N 1
ATOM 1359 C CA . ASP A 1 176 ? 19.587 -4.922 8.771 1.00 94.81 176 ASP A CA 1
ATOM 1360 C C . ASP A 1 176 ? 20.511 -5.540 7.708 1.00 94.81 176 ASP A C 1
ATOM 1362 O O . ASP A 1 176 ? 21.396 -6.329 8.040 1.00 94.81 176 ASP A O 1
ATOM 1366 N N . PRO A 1 177 ? 20.395 -5.161 6.421 1.00 91.56 177 PRO A N 1
ATOM 1367 C CA . PRO A 1 177 ? 21.282 -5.675 5.379 1.00 91.56 177 PRO A CA 1
ATOM 1368 C C . PRO A 1 177 ? 22.770 -5.392 5.646 1.00 91.56 177 PRO A C 1
ATOM 1370 O O . PRO A 1 177 ? 23.647 -6.017 5.048 1.00 91.56 177 PRO A O 1
ATOM 1373 N N . LYS A 1 178 ? 23.113 -4.428 6.504 1.00 91.12 178 LYS A N 1
ATOM 1374 C CA . LYS A 1 178 ? 24.508 -4.055 6.759 1.00 91.12 178 LYS A CA 1
ATOM 1375 C C . LYS A 1 178 ? 25.196 -4.939 7.793 1.00 91.12 178 LYS A C 1
ATOM 1377 O O . LYS A 1 178 ? 26.426 -4.943 7.790 1.00 91.12 178 LYS A O 1
ATOM 1382 N N . THR A 1 179 ? 24.460 -5.694 8.606 1.00 92.38 179 THR A N 1
ATOM 1383 C CA . THR A 1 179 ? 25.047 -6.563 9.636 1.00 92.38 179 THR A CA 1
ATOM 1384 C C . THR A 1 179 ? 25.674 -7.815 9.032 1.00 92.38 179 THR A C 1
ATOM 1386 O O . THR A 1 179 ? 25.415 -8.191 7.879 1.00 92.38 179 THR A O 1
ATOM 1389 N N . ASP A 1 180 ? 26.539 -8.461 9.811 1.00 90.69 180 ASP A N 1
ATOM 1390 C CA . ASP A 1 180 ? 27.221 -9.679 9.383 1.00 90.69 180 ASP A CA 1
ATOM 1391 C C . ASP A 1 180 ? 26.319 -10.919 9.402 1.00 90.69 180 ASP A C 1
ATOM 1393 O O . ASP A 1 180 ? 26.556 -11.849 8.632 1.00 90.69 180 ASP A O 1
ATOM 1397 N N . GLU A 1 181 ? 25.241 -10.902 10.189 1.00 91.62 181 GLU A N 1
ATOM 1398 C CA . GLU A 1 181 ? 24.218 -11.959 10.231 1.00 91.62 181 GLU A CA 1
ATOM 1399 C C . GLU A 1 181 ? 23.614 -12.213 8.840 1.00 91.62 181 GLU A C 1
ATOM 1401 O O . GLU A 1 181 ? 23.423 -13.354 8.415 1.00 91.62 181 GLU A O 1
ATOM 1406 N N . GLU A 1 182 ? 23.432 -11.145 8.060 1.00 92.94 182 GLU A N 1
ATOM 1407 C CA . GLU A 1 182 ? 22.875 -11.217 6.712 1.00 92.94 182 GLU A CA 1
ATOM 1408 C C . GLU A 1 182 ? 23.915 -11.545 5.629 1.00 92.94 182 GLU A C 1
ATOM 1410 O O . GLU A 1 182 ? 23.579 -11.594 4.444 1.00 92.94 182 GLU A O 1
ATOM 1415 N N . ASN A 1 183 ? 25.188 -11.798 5.971 1.00 92.25 183 ASN A N 1
ATOM 1416 C CA . ASN A 1 183 ? 26.231 -12.107 4.979 1.00 92.25 183 ASN A CA 1
ATOM 1417 C C . ASN A 1 183 ? 25.888 -13.333 4.122 1.00 92.25 183 ASN A C 1
ATOM 1419 O O . ASN A 1 183 ? 26.123 -13.313 2.911 1.00 92.25 183 ASN A O 1
ATOM 1423 N N . ASN A 1 184 ? 25.270 -14.361 4.706 1.00 93.69 184 ASN A N 1
ATOM 1424 C CA . ASN A 1 184 ? 24.841 -15.547 3.962 1.00 93.69 184 ASN A CA 1
ATOM 1425 C C . ASN A 1 184 ? 23.758 -15.211 2.923 1.00 93.69 184 ASN A C 1
ATOM 1427 O O . ASN A 1 184 ? 23.915 -15.555 1.747 1.00 93.69 184 ASN A O 1
ATOM 1431 N N . ARG A 1 185 ? 22.699 -14.482 3.315 1.00 93.88 185 ARG A N 1
ATOM 1432 C CA . ARG A 1 185 ? 21.629 -14.059 2.390 1.00 93.88 185 ARG A CA 1
ATOM 1433 C C . ARG A 1 185 ? 22.151 -13.083 1.341 1.00 93.88 185 ARG A C 1
ATOM 1435 O O . ARG A 1 185 ? 21.908 -13.293 0.157 1.00 93.88 185 ARG A O 1
ATOM 1442 N N . LYS A 1 186 ? 22.965 -12.097 1.733 1.00 94.50 186 LYS A N 1
ATOM 1443 C CA . LYS A 1 186 ? 23.628 -11.164 0.806 1.00 94.50 186 LYS A CA 1
ATOM 1444 C C . LYS A 1 186 ? 24.444 -11.885 -0.253 1.00 94.50 186 LYS A C 1
ATOM 1446 O O . LYS A 1 186 ? 24.338 -11.545 -1.425 1.00 94.50 186 LYS A O 1
ATOM 1451 N N . ASN A 1 187 ? 25.253 -12.868 0.136 1.00 95.06 187 ASN A N 1
ATOM 1452 C CA . ASN A 1 187 ? 26.079 -13.618 -0.807 1.00 95.06 187 ASN A CA 1
ATOM 1453 C C . ASN A 1 187 ? 25.231 -14.497 -1.734 1.00 95.06 187 ASN A C 1
ATOM 1455 O O . ASN A 1 187 ? 25.508 -14.547 -2.934 1.00 95.06 187 ASN A O 1
ATOM 1459 N N . ARG A 1 188 ? 24.169 -15.128 -1.212 1.00 96.25 188 ARG A N 1
ATOM 1460 C CA . ARG A 1 188 ? 23.184 -15.863 -2.021 1.00 96.25 188 ARG A CA 1
ATOM 1461 C C . ARG A 1 188 ? 22.533 -14.945 -3.057 1.00 96.25 188 ARG A C 1
ATOM 1463 O O . ARG A 1 188 ? 22.615 -15.223 -4.252 1.00 96.25 188 ARG A O 1
ATOM 1470 N N . TYR A 1 189 ? 21.973 -13.821 -2.617 1.00 96.50 189 TYR A N 1
ATOM 1471 C CA . TYR A 1 189 ? 21.332 -12.841 -3.490 1.00 96.50 189 TYR A CA 1
ATOM 1472 C C . TYR A 1 189 ? 22.303 -12.241 -4.509 1.00 96.50 189 TYR A C 1
ATOM 1474 O O . TYR A 1 189 ? 21.980 -12.120 -5.690 1.00 96.50 189 TYR A O 1
ATOM 1482 N N . ALA A 1 190 ? 23.524 -11.917 -4.084 1.00 95.56 190 ALA A N 1
ATOM 1483 C CA . ALA A 1 190 ? 24.556 -11.384 -4.961 1.00 95.56 190 ALA A CA 1
ATOM 1484 C C . ALA A 1 190 ? 24.926 -12.380 -6.058 1.00 95.56 190 ALA A C 1
ATOM 1486 O O . ALA A 1 190 ? 25.107 -11.971 -7.203 1.00 95.56 190 ALA A O 1
ATOM 1487 N N . LYS A 1 191 ? 25.004 -13.677 -5.734 1.00 96.00 191 LYS A N 1
ATOM 1488 C CA . LYS A 1 191 ? 25.262 -14.732 -6.716 1.00 96.00 191 LYS A CA 1
ATOM 1489 C C . LYS A 1 191 ? 24.147 -14.798 -7.756 1.00 96.00 191 LYS A C 1
ATOM 1491 O O . LYS A 1 191 ? 24.453 -14.807 -8.943 1.00 96.00 191 LYS A O 1
ATOM 1496 N N . VAL A 1 192 ? 22.882 -14.782 -7.334 1.00 94.75 192 VAL A N 1
ATOM 1497 C CA . VAL A 1 192 ? 21.740 -14.791 -8.265 1.00 94.75 192 VAL A CA 1
ATOM 1498 C C . VAL A 1 192 ? 21.750 -13.555 -9.162 1.00 94.75 192 VAL A C 1
ATOM 1500 O O . VAL A 1 192 ? 21.697 -13.675 -10.386 1.00 94.75 192 VAL A O 1
ATOM 1503 N N . TYR A 1 193 ? 21.900 -12.367 -8.575 1.00 94.00 193 TYR A N 1
ATOM 1504 C CA . TYR A 1 193 ? 21.963 -11.120 -9.334 1.00 94.00 193 TYR A CA 1
ATOM 1505 C C . TYR A 1 193 ? 23.130 -11.102 -10.329 1.00 94.00 193 TYR A C 1
ATOM 1507 O O . TYR A 1 193 ? 22.978 -10.708 -11.488 1.00 94.00 193 TYR A O 1
ATOM 1515 N N . TRP A 1 194 ? 24.303 -11.564 -9.892 1.00 95.25 194 TRP A N 1
ATOM 1516 C CA . TRP A 1 194 ? 25.479 -11.680 -10.741 1.00 95.25 194 TRP A CA 1
ATOM 1517 C C . TRP A 1 194 ? 25.245 -12.651 -11.897 1.00 95.25 194 TRP A C 1
ATOM 1519 O O . TRP A 1 194 ? 25.518 -12.290 -13.036 1.00 95.25 194 TRP A O 1
ATOM 1529 N N . GLU A 1 195 ? 24.678 -13.834 -11.660 1.00 93.44 195 GLU A N 1
ATOM 1530 C CA . GLU A 1 195 ? 24.374 -14.800 -12.724 1.00 93.44 195 GLU A CA 1
ATOM 1531 C C . GLU A 1 195 ? 23.449 -14.209 -13.799 1.00 93.44 195 GLU A C 1
ATOM 1533 O O . GLU A 1 195 ? 23.700 -14.365 -14.998 1.00 93.44 195 GLU A O 1
ATOM 1538 N N . GLN A 1 196 ? 22.442 -13.433 -13.387 1.00 89.75 196 GLN A N 1
ATOM 1539 C CA . GLN A 1 196 ? 21.524 -12.749 -14.302 1.00 89.75 196 GLN A CA 1
ATOM 1540 C C . GLN A 1 196 ? 22.192 -11.609 -15.094 1.00 89.75 196 GLN A C 1
ATOM 1542 O O . GLN A 1 196 ? 21.770 -11.283 -16.208 1.00 89.75 196 GLN A O 1
ATOM 1547 N N . ARG A 1 197 ? 23.231 -10.970 -14.538 1.00 89.00 197 ARG A N 1
ATOM 1548 C CA . ARG A 1 197 ? 23.812 -9.721 -15.067 1.00 89.00 197 ARG A CA 1
ATOM 1549 C C . ARG A 1 197 ? 25.276 -9.812 -15.492 1.00 89.00 197 ARG A C 1
ATOM 1551 O O . ARG A 1 197 ? 25.788 -8.833 -16.034 1.00 89.00 197 ARG A O 1
ATOM 1558 N N . LYS A 1 198 ? 25.948 -10.958 -15.348 1.00 90.12 198 LYS A N 1
ATOM 1559 C CA . LYS A 1 198 ? 27.381 -11.124 -15.665 1.00 90.12 198 LYS A CA 1
ATOM 1560 C C . LYS A 1 198 ? 27.720 -10.766 -17.112 1.00 90.12 198 LYS A C 1
ATOM 1562 O O . LYS A 1 198 ? 28.743 -10.147 -17.375 1.00 90.12 198 LYS A O 1
ATOM 1567 N N . ARG A 1 199 ? 26.807 -11.043 -18.053 1.00 90.25 199 ARG A N 1
ATOM 1568 C CA . ARG A 1 199 ? 26.949 -10.665 -19.476 1.00 90.25 199 ARG A CA 1
ATOM 1569 C C . ARG A 1 199 ? 26.851 -9.156 -19.733 1.00 90.25 199 ARG A C 1
ATOM 1571 O O . ARG A 1 199 ? 27.188 -8.705 -20.818 1.00 90.25 199 ARG A O 1
ATOM 1578 N N . ARG A 1 200 ? 26.386 -8.381 -18.751 1.00 86.25 200 ARG A N 1
ATOM 1579 C CA . ARG A 1 200 ? 26.315 -6.912 -18.782 1.00 86.25 200 ARG A CA 1
ATOM 1580 C C . ARG A 1 200 ? 27.456 -6.253 -17.993 1.00 86.25 200 ARG A C 1
ATOM 1582 O O . ARG A 1 200 ? 27.356 -5.078 -17.664 1.00 86.25 200 ARG A O 1
ATOM 1589 N N . GLY A 1 201 ? 28.512 -7.003 -17.666 1.00 89.69 201 GLY A N 1
ATOM 1590 C CA . GLY A 1 201 ? 29.719 -6.479 -17.016 1.00 89.69 201 GLY A CA 1
ATOM 1591 C C . GLY A 1 201 ? 29.642 -6.349 -15.492 1.00 89.69 201 GLY A C 1
ATOM 1592 O O . GLY A 1 201 ? 30.552 -5.788 -14.887 1.00 89.69 201 GLY A O 1
ATOM 1593 N N . VAL A 1 202 ? 28.589 -6.861 -14.843 1.00 91.94 202 VAL A N 1
ATOM 1594 C CA . VAL A 1 202 ? 28.510 -6.864 -13.373 1.00 91.94 202 VAL A CA 1
ATOM 1595 C C . VAL A 1 202 ? 29.490 -7.895 -12.814 1.00 91.94 202 VAL A C 1
ATOM 1597 O O . VAL A 1 202 ? 29.427 -9.073 -13.167 1.00 91.94 202 VAL A O 1
ATOM 1600 N N . THR A 1 203 ? 30.383 -7.462 -11.923 1.00 95.12 203 THR A N 1
ATOM 1601 C CA . THR A 1 203 ? 31.280 -8.354 -11.174 1.00 95.12 203 THR A CA 1
ATOM 1602 C C . THR A 1 203 ? 30.589 -8.879 -9.917 1.00 95.12 203 THR A C 1
ATOM 1604 O O . THR A 1 203 ? 29.705 -8.220 -9.364 1.00 95.12 203 THR A O 1
ATOM 1607 N N . LEU A 1 204 ? 31.008 -10.048 -9.421 1.00 93.88 204 LEU A N 1
ATOM 1608 C CA . LEU A 1 204 ? 30.460 -10.608 -8.181 1.00 93.88 204 LEU A CA 1
ATOM 1609 C C . LEU A 1 204 ? 30.677 -9.664 -6.985 1.00 93.88 204 LEU A C 1
ATOM 1611 O O . LEU A 1 204 ? 29.770 -9.463 -6.184 1.00 93.88 204 LEU A O 1
ATOM 1615 N N . TYR A 1 205 ? 31.840 -9.011 -6.919 1.00 93.88 205 TYR A N 1
ATOM 1616 C CA . TYR A 1 205 ? 32.136 -8.008 -5.895 1.00 93.88 205 TYR A CA 1
ATOM 1617 C C . TYR A 1 205 ? 31.162 -6.817 -5.946 1.00 93.88 205 TYR A C 1
ATOM 1619 O O . TYR A 1 205 ? 30.640 -6.381 -4.918 1.00 93.88 205 TYR A O 1
ATOM 1627 N N . ALA A 1 206 ? 30.859 -6.308 -7.146 1.00 93.94 206 ALA A N 1
ATOM 1628 C CA . ALA A 1 206 ? 29.874 -5.242 -7.308 1.00 93.94 206 ALA A CA 1
ATOM 1629 C C . ALA A 1 206 ? 28.467 -5.698 -6.887 1.00 93.94 206 ALA A C 1
ATOM 1631 O O . ALA A 1 206 ? 27.759 -4.941 -6.223 1.00 93.94 206 ALA A O 1
ATOM 1632 N N . ALA A 1 207 ? 28.084 -6.937 -7.215 1.00 94.00 207 ALA A N 1
ATOM 1633 C CA . ALA A 1 207 ? 26.821 -7.529 -6.781 1.00 94.00 207 ALA A CA 1
ATOM 1634 C C . ALA A 1 207 ? 26.728 -7.617 -5.248 1.00 94.00 207 ALA A C 1
ATOM 1636 O O . ALA A 1 207 ? 25.739 -7.172 -4.673 1.00 94.00 207 ALA A O 1
ATOM 1637 N N . GLN A 1 208 ? 27.777 -8.097 -4.571 1.00 94.31 208 GLN A N 1
ATOM 1638 C CA . GLN A 1 208 ? 27.838 -8.157 -3.104 1.00 94.31 208 GLN A CA 1
ATOM 1639 C C . GLN A 1 208 ? 27.695 -6.776 -2.459 1.00 94.31 208 GLN A C 1
ATOM 1641 O O . GLN A 1 208 ? 27.011 -6.634 -1.444 1.00 94.31 208 GLN A O 1
ATOM 1646 N N . ARG A 1 209 ? 28.304 -5.743 -3.055 1.00 93.81 209 ARG A N 1
ATOM 1647 C CA . ARG A 1 209 ? 28.168 -4.364 -2.575 1.00 93.81 209 ARG A CA 1
ATOM 1648 C C . ARG A 1 209 ? 26.732 -3.855 -2.705 1.00 93.81 209 ARG A C 1
ATOM 1650 O O . ARG A 1 209 ? 26.227 -3.266 -1.755 1.00 93.81 209 ARG A O 1
ATOM 1657 N N . LEU A 1 210 ? 26.072 -4.118 -3.835 1.00 93.25 210 LEU A N 1
ATOM 1658 C CA . LEU A 1 210 ? 24.676 -3.726 -4.059 1.00 93.25 210 LEU A CA 1
ATOM 1659 C C . LEU A 1 210 ? 23.716 -4.419 -3.088 1.00 93.25 210 LEU A C 1
ATOM 1661 O O . LEU A 1 210 ? 22.772 -3.788 -2.632 1.00 93.25 210 LEU A O 1
ATOM 1665 N N . MET A 1 211 ? 23.986 -5.664 -2.683 1.00 94.50 211 MET A N 1
ATOM 1666 C CA . MET A 1 211 ? 23.155 -6.364 -1.689 1.00 94.50 211 MET A CA 1
ATOM 1667 C C . MET A 1 211 ? 23.225 -5.764 -0.279 1.00 94.50 211 MET A C 1
ATOM 1669 O O . MET A 1 211 ? 22.446 -6.150 0.583 1.00 94.50 211 MET A O 1
ATOM 1673 N N . ARG A 1 212 ? 24.112 -4.796 -0.019 1.00 92.31 212 ARG A N 1
ATOM 1674 C CA . ARG A 1 212 ? 24.077 -3.995 1.218 1.00 92.31 212 ARG A CA 1
ATOM 1675 C C . ARG A 1 212 ? 23.098 -2.820 1.130 1.00 92.31 212 ARG A C 1
ATOM 1677 O O . ARG A 1 212 ? 22.794 -2.194 2.145 1.00 92.31 212 ARG A O 1
ATOM 1684 N N . GLU A 1 213 ? 22.634 -2.473 -0.069 1.00 92.25 213 GLU A N 1
ATOM 1685 C CA . GLU A 1 213 ? 21.658 -1.409 -0.274 1.00 92.25 213 GLU A CA 1
ATOM 1686 C C . GLU A 1 213 ? 20.239 -1.928 -0.034 1.00 92.25 213 GLU A C 1
ATOM 1688 O O . GLU A 1 213 ? 19.802 -2.895 -0.656 1.00 92.25 213 GLU A O 1
ATOM 1693 N N . ARG A 1 214 ? 19.484 -1.228 0.823 1.00 92.12 214 ARG A N 1
ATOM 1694 C CA . ARG A 1 214 ? 18.140 -1.648 1.254 1.00 92.12 214 ARG A CA 1
ATOM 1695 C C . ARG A 1 214 ? 17.183 -1.994 0.113 1.00 92.12 214 ARG A C 1
ATOM 1697 O O . ARG A 1 214 ? 16.496 -2.998 0.203 1.00 92.12 214 ARG A O 1
ATOM 1704 N N . ASN A 1 215 ? 17.153 -1.205 -0.964 1.00 93.81 215 ASN A N 1
ATOM 1705 C CA . ASN A 1 215 ? 16.203 -1.422 -2.061 1.00 93.81 215 ASN A CA 1
ATOM 1706 C C . ASN A 1 215 ? 16.586 -2.620 -2.937 1.00 93.81 215 ASN A C 1
ATOM 1708 O O . ASN A 1 215 ? 15.695 -3.319 -3.407 1.00 93.81 215 ASN A O 1
ATOM 1712 N N . TYR A 1 216 ? 17.883 -2.878 -3.141 1.00 94.81 216 TYR A N 1
ATOM 1713 C CA . TYR A 1 216 ? 18.337 -4.087 -3.837 1.00 94.81 216 TYR A CA 1
ATOM 1714 C C . TYR A 1 216 ? 18.094 -5.327 -2.982 1.00 94.81 216 TYR A C 1
ATOM 1716 O O . TYR A 1 216 ? 17.603 -6.326 -3.495 1.00 94.81 216 TYR A O 1
ATOM 1724 N N . PHE A 1 217 ? 18.378 -5.244 -1.681 1.00 95.62 217 PHE A N 1
ATOM 1725 C CA . PHE A 1 217 ? 18.112 -6.338 -0.755 1.00 95.62 217 PHE A CA 1
ATOM 1726 C C . PHE A 1 217 ? 16.610 -6.658 -0.686 1.00 95.62 217 PHE A C 1
ATOM 1728 O O . PHE A 1 217 ? 16.227 -7.798 -0.915 1.00 95.62 217 PHE A O 1
ATOM 1735 N N . ALA A 1 218 ? 15.751 -5.650 -0.487 1.00 95.75 218 ALA A N 1
ATOM 1736 C CA . ALA A 1 218 ? 14.293 -5.806 -0.473 1.00 95.75 218 ALA A CA 1
ATOM 1737 C C . ALA A 1 218 ? 13.746 -6.396 -1.783 1.00 95.75 218 ALA A C 1
ATOM 1739 O O . ALA A 1 218 ? 12.898 -7.284 -1.765 1.00 95.75 218 ALA A O 1
ATOM 1740 N N . ALA A 1 219 ? 14.244 -5.926 -2.929 1.00 95.69 219 ALA A N 1
ATOM 1741 C CA . ALA A 1 219 ? 13.852 -6.461 -4.228 1.00 95.69 219 ALA A CA 1
ATOM 1742 C C . ALA A 1 219 ? 14.289 -7.924 -4.408 1.00 95.69 219 ALA A C 1
ATOM 1744 O O . ALA A 1 219 ? 13.535 -8.717 -4.967 1.00 95.69 219 ALA A O 1
ATOM 1745 N N . MET A 1 220 ? 15.471 -8.299 -3.905 1.00 95.75 220 MET A N 1
ATOM 1746 C CA . MET A 1 220 ? 15.938 -9.686 -3.922 1.00 95.75 220 MET A CA 1
ATOM 1747 C C . MET A 1 220 ? 15.153 -10.593 -2.981 1.00 95.75 220 MET A C 1
ATOM 1749 O O . MET A 1 220 ? 14.908 -11.738 -3.348 1.00 95.75 220 MET A O 1
ATOM 1753 N N . MET A 1 221 ? 14.701 -10.089 -1.829 1.00 96.50 221 MET A N 1
ATOM 1754 C CA . MET A 1 221 ? 13.791 -10.838 -0.959 1.00 96.50 221 MET A CA 1
ATOM 1755 C C . MET A 1 221 ? 12.519 -11.237 -1.707 1.00 96.50 221 MET A C 1
ATOM 1757 O O . MET A 1 221 ? 12.093 -12.382 -1.615 1.00 96.50 221 MET A O 1
ATOM 1761 N N . VAL A 1 222 ? 11.942 -10.321 -2.492 1.00 96.31 222 VAL A N 1
ATOM 1762 C CA . VAL A 1 222 ? 10.764 -10.634 -3.315 1.00 96.31 222 VAL A CA 1
ATOM 1763 C C . VAL A 1 222 ? 11.111 -11.572 -4.470 1.00 96.31 222 VAL A C 1
ATOM 1765 O O . VAL A 1 222 ? 10.394 -12.535 -4.720 1.00 96.31 222 VAL A O 1
ATOM 1768 N N . ASN A 1 223 ? 12.229 -11.333 -5.157 1.00 94.75 223 ASN A N 1
ATOM 1769 C CA . ASN A 1 223 ? 12.641 -12.155 -6.295 1.00 94.75 223 ASN A CA 1
ATOM 1770 C C . ASN A 1 223 ? 12.941 -13.620 -5.914 1.00 94.75 223 ASN A C 1
ATOM 1772 O O . ASN A 1 223 ? 12.650 -14.523 -6.692 1.00 94.75 223 ASN A O 1
ATOM 1776 N N . GLU A 1 224 ? 13.500 -13.861 -4.728 1.00 94.56 224 GLU A N 1
ATOM 1777 C CA . GLU A 1 224 ? 13.846 -15.204 -4.235 1.00 94.56 224 GLU A CA 1
ATOM 1778 C C . GLU A 1 224 ? 12.732 -15.851 -3.391 1.00 94.56 224 GLU A C 1
ATOM 1780 O O . GLU A 1 224 ? 12.914 -16.955 -2.882 1.00 94.56 224 GLU A O 1
ATOM 1785 N N . GLY A 1 225 ? 11.579 -15.189 -3.240 1.00 94.56 225 GLY A N 1
ATOM 1786 C CA . GLY A 1 225 ? 10.428 -15.712 -2.495 1.00 94.56 225 GLY A CA 1
ATOM 1787 C C . GLY A 1 225 ? 10.544 -15.625 -0.969 1.00 94.56 225 GLY A C 1
ATOM 1788 O O . GLY A 1 225 ? 9.722 -16.200 -0.258 1.00 94.56 225 GLY A O 1
ATOM 1789 N N . ASP A 1 226 ? 11.528 -14.890 -0.445 1.00 95.75 226 ASP A N 1
ATOM 1790 C CA . ASP A 1 226 ? 11.633 -14.591 0.988 1.00 95.75 226 ASP A CA 1
ATOM 1791 C C . ASP A 1 226 ? 10.571 -13.558 1.437 1.00 95.75 226 ASP A C 1
ATOM 1793 O O . ASP A 1 226 ? 10.265 -13.462 2.627 1.00 95.75 226 ASP A O 1
ATOM 1797 N N . ALA A 1 227 ? 9.976 -12.813 0.497 1.00 96.94 227 ALA A N 1
ATOM 1798 C CA . ALA A 1 227 ? 8.814 -11.949 0.704 1.00 96.94 227 ALA A CA 1
ATOM 1799 C C . ALA A 1 227 ? 7.880 -11.935 -0.522 1.00 96.94 227 ALA A C 1
ATOM 1801 O O . ALA A 1 227 ? 8.297 -12.249 -1.632 1.00 96.94 227 ALA A O 1
ATOM 1802 N N . ASP A 1 228 ? 6.621 -11.530 -0.338 1.00 96.69 228 ASP A N 1
ATOM 1803 C CA . ASP A 1 228 ? 5.617 -11.474 -1.413 1.00 96.69 228 ASP A CA 1
ATOM 1804 C C . ASP A 1 228 ? 5.527 -10.089 -2.073 1.00 96.69 228 ASP A C 1
ATOM 1806 O O . ASP A 1 228 ? 5.174 -9.963 -3.247 1.00 96.69 228 ASP A O 1
ATOM 1810 N N . ALA A 1 229 ? 5.794 -9.029 -1.309 1.00 95.81 229 ALA A N 1
ATOM 1811 C CA . ALA A 1 229 ? 5.711 -7.652 -1.777 1.00 95.81 229 ALA A CA 1
ATOM 1812 C C . ALA A 1 229 ? 6.687 -6.747 -1.020 1.00 95.81 229 ALA A C 1
ATOM 1814 O O . ALA A 1 229 ? 7.210 -7.106 0.033 1.00 95.81 229 ALA A O 1
ATOM 1815 N N . LEU A 1 230 ? 6.909 -5.545 -1.549 1.00 95.25 230 LEU A N 1
ATOM 1816 C CA . LEU A 1 230 ? 7.748 -4.530 -0.922 1.00 95.25 230 LEU A CA 1
ATOM 1817 C C . LEU A 1 230 ? 7.133 -3.136 -1.069 1.00 95.25 230 LEU A C 1
ATOM 1819 O O . LEU A 1 230 ? 6.491 -2.828 -2.074 1.00 95.25 230 LEU A O 1
ATOM 1823 N N . ILE A 1 231 ? 7.382 -2.285 -0.080 1.00 95.12 231 ILE A N 1
ATOM 1824 C CA . ILE A 1 231 ? 6.986 -0.879 -0.029 1.00 95.12 231 ILE A CA 1
ATOM 1825 C C . ILE A 1 231 ? 8.243 -0.049 0.260 1.00 95.12 231 ILE A C 1
ATOM 1827 O O . ILE A 1 231 ? 8.992 -0.326 1.198 1.00 95.12 231 ILE A O 1
ATOM 1831 N N . SER A 1 232 ? 8.496 0.957 -0.578 1.00 93.75 232 SER A N 1
ATOM 1832 C CA . SER A 1 232 ? 9.667 1.842 -0.515 1.00 93.75 232 SER A CA 1
ATOM 1833 C C . SER A 1 232 ? 9.357 3.179 -1.201 1.00 93.75 232 SER A C 1
ATOM 1835 O O . SER A 1 232 ? 8.408 3.267 -1.980 1.00 93.75 232 SER A O 1
ATOM 1837 N N . GLY A 1 233 ? 10.167 4.207 -0.950 1.00 90.62 233 GLY A N 1
ATOM 1838 C CA . GLY A 1 233 ? 10.074 5.523 -1.589 1.00 90.62 233 GLY A CA 1
ATOM 1839 C C . GLY A 1 233 ? 9.581 6.648 -0.683 1.00 90.62 233 GLY A C 1
ATOM 1840 O O . GLY A 1 233 ? 9.211 7.701 -1.189 1.00 90.62 233 GLY A O 1
ATOM 1841 N N . TYR A 1 234 ? 9.606 6.454 0.634 1.00 90.69 234 TYR A N 1
ATOM 1842 C CA . TYR A 1 234 ? 9.271 7.477 1.619 1.00 90.69 234 TYR A CA 1
ATOM 1843 C C . TYR A 1 234 ? 10.327 8.592 1.676 1.00 90.69 234 TYR A C 1
ATOM 1845 O O . TYR A 1 234 ? 9.980 9.767 1.603 1.00 90.69 234 TYR A O 1
ATOM 1853 N N . SER A 1 235 ? 11.620 8.248 1.766 1.00 86.12 235 SER A N 1
ATOM 1854 C CA . SER A 1 235 ? 12.716 9.232 1.897 1.00 86.12 235 SER A CA 1
ATOM 1855 C C . SER A 1 235 ? 13.625 9.325 0.665 1.00 86.12 235 SER A C 1
ATOM 1857 O O . SER A 1 235 ? 14.675 9.970 0.698 1.00 86.12 235 SER A O 1
ATOM 1859 N N . ARG A 1 236 ? 13.259 8.668 -0.444 1.00 83.69 236 ARG A N 1
ATOM 1860 C CA . ARG A 1 236 ? 14.119 8.508 -1.629 1.00 83.69 236 ARG A CA 1
ATOM 1861 C C . ARG A 1 236 ? 13.473 9.037 -2.894 1.00 83.69 236 ARG A C 1
ATOM 1863 O O . ARG A 1 236 ? 12.262 8.981 -3.073 1.00 83.69 236 ARG A O 1
ATOM 1870 N N . ASN A 1 237 ? 14.313 9.487 -3.824 1.00 85.88 237 ASN A N 1
ATOM 1871 C CA . ASN A 1 237 ? 13.834 9.878 -5.141 1.00 85.88 237 ASN A CA 1
ATOM 1872 C C . ASN A 1 237 ? 13.315 8.661 -5.926 1.00 85.88 237 ASN A C 1
ATOM 1874 O O . ASN A 1 237 ? 13.841 7.549 -5.834 1.00 85.88 237 ASN A O 1
ATOM 1878 N N . TYR A 1 238 ? 12.295 8.899 -6.743 1.00 84.56 238 TYR A N 1
ATOM 1879 C CA . TYR A 1 238 ? 11.604 7.852 -7.489 1.00 84.56 238 TYR A CA 1
ATOM 1880 C C . TYR A 1 238 ? 12.535 6.985 -8.371 1.00 84.56 238 TYR A C 1
ATOM 1882 O O . TYR A 1 238 ? 12.446 5.756 -8.294 1.00 84.56 238 TYR A O 1
ATOM 1890 N N . PRO A 1 239 ? 13.504 7.546 -9.134 1.00 85.44 239 PRO A N 1
ATOM 1891 C CA . PRO A 1 239 ? 14.371 6.730 -9.988 1.00 85.44 239 PRO A CA 1
ATOM 1892 C C . PRO A 1 239 ? 15.254 5.736 -9.220 1.00 85.44 239 PRO A C 1
ATOM 1894 O O . PRO A 1 239 ? 15.475 4.624 -9.703 1.00 85.44 239 PRO A O 1
ATOM 1897 N N . SER A 1 240 ? 15.745 6.100 -8.026 1.00 85.38 240 SER A N 1
ATOM 1898 C CA . SER A 1 240 ? 16.586 5.199 -7.219 1.00 85.38 240 SER A CA 1
ATOM 1899 C C . SER A 1 240 ? 15.809 4.026 -6.624 1.00 85.38 240 SER A C 1
ATOM 1901 O O . SER A 1 240 ? 16.400 2.986 -6.337 1.00 85.38 240 SER A O 1
ATOM 1903 N N . VAL A 1 241 ? 14.494 4.177 -6.452 1.00 89.25 241 VAL A N 1
ATOM 1904 C CA . VAL A 1 241 ? 13.610 3.130 -5.928 1.00 89.25 241 VAL A CA 1
ATOM 1905 C C . VAL A 1 241 ? 13.165 2.197 -7.045 1.00 89.25 241 VAL A C 1
ATOM 1907 O O . VAL A 1 241 ? 13.209 0.985 -6.872 1.00 89.25 241 VAL A O 1
ATOM 1910 N N . VAL A 1 242 ? 12.790 2.737 -8.209 1.00 88.19 242 VAL A N 1
ATOM 1911 C CA . VAL A 1 242 ? 12.254 1.941 -9.325 1.00 88.19 242 VAL A CA 1
ATOM 1912 C C . VAL A 1 242 ? 13.332 1.129 -10.041 1.00 88.19 242 VAL A C 1
ATOM 1914 O O . VAL A 1 242 ? 13.062 0.008 -10.476 1.00 88.19 242 VAL A O 1
ATOM 1917 N N . LYS A 1 243 ? 14.558 1.656 -10.161 1.00 88.56 243 LYS A N 1
ATOM 1918 C CA . LYS A 1 243 ? 15.642 0.972 -10.880 1.00 88.56 243 LYS A CA 1
ATOM 1919 C C . LYS A 1 243 ? 15.923 -0.445 -10.337 1.00 88.56 243 LYS A C 1
ATOM 1921 O O . LYS A 1 243 ? 15.875 -1.367 -11.149 1.00 88.56 243 LYS A O 1
ATOM 1926 N N . PRO A 1 244 ? 16.144 -0.668 -9.025 1.00 91.06 244 PRO A N 1
ATOM 1927 C CA . PRO A 1 244 ? 16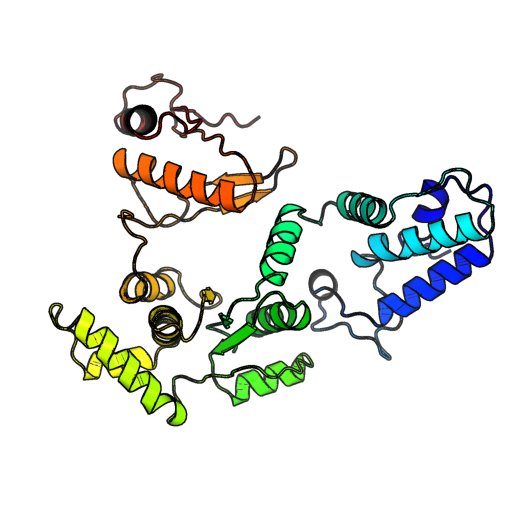.323 -2.015 -8.473 1.00 91.06 244 PRO A CA 1
ATOM 1928 C C . PRO A 1 244 ? 15.153 -2.956 -8.786 1.00 91.06 244 PRO A C 1
ATOM 1930 O O . PRO A 1 244 ? 15.375 -4.102 -9.167 1.00 91.06 244 PRO A O 1
ATOM 1933 N N . MET A 1 245 ? 13.913 -2.461 -8.707 1.00 91.19 245 MET A N 1
ATOM 1934 C CA . MET A 1 245 ? 12.708 -3.266 -8.958 1.00 91.19 245 MET A CA 1
ATOM 1935 C C . MET A 1 245 ? 12.654 -3.756 -10.402 1.00 91.19 245 MET A C 1
ATOM 1937 O O . MET A 1 245 ? 12.437 -4.937 -10.663 1.00 91.19 245 MET A O 1
ATOM 1941 N N . LEU A 1 246 ? 12.920 -2.855 -11.349 1.00 88.12 246 LEU A N 1
ATOM 1942 C CA . LEU A 1 246 ? 12.995 -3.193 -12.767 1.00 88.12 246 LEU A CA 1
ATOM 1943 C C . LEU A 1 246 ? 14.158 -4.129 -13.085 1.00 88.12 246 LEU A C 1
ATOM 1945 O O . LEU A 1 246 ? 14.072 -4.911 -14.034 1.00 88.12 246 LEU A O 1
ATOM 1949 N N . GLU A 1 247 ? 15.262 -4.011 -12.349 1.00 88.06 247 GLU A N 1
ATOM 1950 C CA . GLU A 1 247 ? 16.446 -4.808 -12.616 1.00 88.06 247 GLU A CA 1
ATOM 1951 C C . GLU A 1 247 ? 16.357 -6.243 -12.103 1.00 88.06 247 GLU A C 1
ATOM 1953 O O . GLU A 1 247 ? 16.921 -7.117 -12.769 1.00 88.06 247 GLU A O 1
ATOM 1958 N N . LEU A 1 248 ? 15.671 -6.445 -10.975 1.00 89.06 248 LEU A N 1
ATOM 1959 C CA . LEU A 1 248 ? 15.626 -7.696 -10.219 1.00 89.06 248 LEU A CA 1
ATOM 1960 C C . LEU A 1 248 ? 14.312 -8.459 -10.388 1.00 89.06 248 LEU A C 1
ATOM 1962 O O . LEU A 1 248 ? 14.335 -9.610 -10.798 1.00 89.06 248 LEU A O 1
ATOM 1966 N N . ILE A 1 249 ? 13.175 -7.816 -10.114 1.00 89.25 249 ILE A N 1
ATOM 1967 C CA . ILE A 1 249 ? 11.849 -8.456 -10.183 1.00 89.25 249 ILE A CA 1
ATOM 1968 C C . ILE A 1 249 ? 11.395 -8.553 -11.645 1.00 89.25 249 ILE A C 1
ATOM 1970 O O . ILE A 1 249 ? 10.793 -9.533 -12.078 1.00 89.25 249 ILE A O 1
ATOM 1974 N N . GLY A 1 250 ? 11.713 -7.527 -12.438 1.00 84.25 250 GLY A N 1
ATOM 1975 C CA . GLY A 1 250 ? 11.392 -7.489 -13.858 1.00 84.25 250 GLY A CA 1
ATOM 1976 C C . GLY A 1 250 ? 9.924 -7.159 -14.137 1.00 84.25 250 GLY A C 1
ATOM 1977 O O . GLY A 1 250 ? 9.293 -6.369 -13.437 1.00 84.25 250 GLY A O 1
ATOM 1978 N N . LYS A 1 251 ? 9.399 -7.689 -15.244 1.00 87.62 251 LYS A N 1
ATOM 1979 C CA . LYS A 1 251 ? 8.045 -7.414 -15.749 1.00 87.62 251 LYS A CA 1
ATOM 1980 C C . LYS A 1 251 ? 7.308 -8.732 -15.942 1.00 87.62 251 LYS A C 1
ATOM 1982 O O . LYS A 1 251 ? 7.932 -9.733 -16.282 1.00 87.62 251 LYS A O 1
ATOM 1987 N N . ALA A 1 252 ? 5.986 -8.712 -15.797 1.00 84.56 252 ALA A N 1
ATOM 1988 C CA . ALA A 1 252 ? 5.155 -9.875 -16.088 1.00 84.56 252 ALA A CA 1
ATOM 1989 C C . ALA A 1 252 ? 5.298 -10.332 -17.555 1.00 84.56 252 ALA A C 1
ATOM 1991 O O . ALA A 1 252 ? 5.605 -9.537 -18.450 1.00 84.56 252 ALA A O 1
ATOM 1992 N N . ASN A 1 253 ? 5.034 -11.615 -17.814 1.00 79.00 253 ASN A N 1
ATOM 1993 C CA . ASN A 1 253 ? 5.120 -12.192 -19.156 1.00 79.00 253 ASN A CA 1
ATOM 1994 C C . ASN A 1 253 ? 4.245 -11.424 -20.159 1.00 79.00 253 ASN A C 1
ATOM 1996 O O . ASN A 1 253 ? 3.089 -11.102 -19.889 1.00 79.00 253 ASN A O 1
ATOM 2000 N N . GLY A 1 254 ? 4.818 -11.100 -21.321 1.00 76.00 254 GLY A N 1
ATOM 2001 C CA . GLY A 1 254 ? 4.151 -10.302 -22.357 1.00 76.00 254 GLY A CA 1
ATOM 2002 C C . GLY A 1 254 ? 4.100 -8.791 -22.082 1.00 76.00 254 GLY A C 1
ATOM 2003 O O . GLY A 1 254 ? 3.688 -8.029 -22.958 1.00 76.00 254 GLY A O 1
ATOM 2004 N N . VAL A 1 255 ? 4.559 -8.321 -20.916 1.00 81.81 255 VAL A N 1
ATOM 2005 C CA . VAL A 1 255 ? 4.578 -6.896 -20.564 1.00 81.81 255 VAL A CA 1
ATOM 2006 C C . VAL A 1 255 ? 5.926 -6.274 -20.917 1.00 81.81 255 VAL A C 1
ATOM 2008 O O . VAL A 1 255 ? 6.976 -6.594 -20.361 1.00 81.81 255 VAL A O 1
ATOM 2011 N N . THR A 1 256 ? 5.909 -5.319 -21.847 1.00 80.44 256 THR A N 1
ATOM 2012 C CA . THR A 1 256 ? 7.137 -4.650 -22.299 1.00 80.44 256 THR A CA 1
ATOM 2013 C C . THR A 1 256 ? 7.483 -3.406 -21.489 1.00 80.44 256 THR A C 1
ATOM 2015 O O . THR A 1 256 ? 8.649 -3.009 -21.489 1.00 80.44 256 THR A O 1
ATOM 2018 N N . ARG A 1 257 ? 6.518 -2.801 -20.786 1.00 83.00 257 ARG A N 1
ATOM 2019 C CA . ARG A 1 257 ? 6.685 -1.554 -20.022 1.00 83.00 257 ARG A CA 1
ATOM 2020 C C . ARG A 1 257 ? 5.825 -1.541 -18.765 1.00 83.00 257 ARG A C 1
ATOM 2022 O O . ARG A 1 257 ? 4.831 -2.248 -18.705 1.00 83.00 257 ARG A O 1
ATOM 2029 N N . ILE A 1 258 ? 6.218 -0.719 -17.799 1.00 87.62 258 ILE A N 1
ATOM 2030 C CA . ILE A 1 258 ? 5.436 -0.427 -16.596 1.00 87.62 258 ILE A CA 1
ATOM 2031 C C . ILE A 1 258 ? 4.745 0.929 -16.752 1.00 87.62 258 ILE A C 1
ATOM 2033 O O . ILE A 1 258 ? 5.197 1.762 -17.539 1.00 87.62 258 ILE A O 1
ATOM 2037 N N . ALA A 1 259 ? 3.657 1.133 -16.020 1.00 89.44 259 ALA A N 1
ATOM 2038 C CA . ALA A 1 259 ? 2.895 2.374 -16.008 1.00 89.44 259 ALA A CA 1
ATOM 2039 C C . ALA A 1 259 ? 2.396 2.650 -14.593 1.00 89.44 259 ALA A C 1
ATOM 2041 O O . ALA A 1 259 ? 2.052 1.713 -13.867 1.00 89.44 259 ALA A O 1
ATOM 2042 N N . THR A 1 260 ? 2.330 3.924 -14.218 1.00 90.25 260 THR A N 1
ATOM 2043 C CA . THR A 1 260 ? 1.768 4.334 -12.932 1.00 90.25 260 THR A CA 1
ATOM 2044 C C . THR A 1 260 ? 0.286 4.624 -13.096 1.00 90.25 260 THR A C 1
ATOM 2046 O O . THR A 1 260 ? -0.123 5.309 -14.032 1.00 90.25 260 THR A O 1
ATOM 2049 N N . THR A 1 261 ? -0.519 4.099 -12.175 1.00 91.94 261 THR A N 1
ATOM 2050 C CA . THR A 1 261 ? -1.955 4.377 -12.110 1.00 91.94 261 THR A CA 1
ATOM 2051 C C . THR A 1 261 ? -2.255 5.132 -10.829 1.00 91.94 261 THR A C 1
ATOM 2053 O O . THR A 1 261 ? -1.951 4.639 -9.746 1.00 91.94 261 THR A O 1
ATOM 2056 N N . ASN A 1 262 ? -2.866 6.305 -10.950 1.00 91.44 262 ASN A N 1
ATOM 2057 C CA . ASN A 1 262 ? -3.402 7.051 -9.818 1.00 91.44 262 ASN A CA 1
ATOM 2058 C C . ASN A 1 262 ? -4.911 6.844 -9.726 1.00 91.44 262 ASN A C 1
ATOM 2060 O O . ASN A 1 262 ? -5.598 6.831 -10.747 1.00 91.44 262 ASN A O 1
ATOM 2064 N N . VAL A 1 263 ? -5.425 6.708 -8.504 1.00 89.19 263 VAL A N 1
ATOM 2065 C CA . VAL A 1 263 ? -6.864 6.587 -8.256 1.00 89.19 263 VAL A CA 1
ATOM 2066 C C . VAL A 1 263 ? -7.363 7.867 -7.605 1.00 89.19 263 VAL A C 1
ATOM 2068 O O . VAL A 1 263 ? -6.922 8.235 -6.519 1.00 89.19 263 VAL A O 1
ATOM 2071 N N . MET A 1 264 ? -8.287 8.546 -8.272 1.00 87.00 264 MET A N 1
ATOM 2072 C CA . MET A 1 264 ? -8.928 9.761 -7.789 1.00 87.00 264 MET A CA 1
ATOM 2073 C C . MET A 1 264 ? -10.344 9.439 -7.323 1.00 87.00 264 MET A C 1
ATOM 2075 O O . MET A 1 264 ? -11.172 8.979 -8.107 1.00 87.00 264 MET A O 1
ATOM 2079 N N . MET A 1 265 ? -10.640 9.705 -6.053 1.00 82.31 265 MET A N 1
ATOM 2080 C CA . MET A 1 265 ? -11.992 9.541 -5.519 1.00 82.31 265 MET A CA 1
ATOM 2081 C C . MET A 1 265 ? -12.831 10.760 -5.882 1.00 82.31 265 MET A C 1
ATOM 2083 O O . MET A 1 265 ? -12.511 11.880 -5.487 1.00 82.31 265 MET A O 1
ATOM 2087 N N . THR A 1 266 ? -13.909 10.551 -6.635 1.00 83.19 266 THR A N 1
ATOM 2088 C CA . THR A 1 266 ? -14.847 11.616 -7.006 1.00 83.19 266 THR A CA 1
ATOM 2089 C C . THR A 1 266 ? -16.236 11.327 -6.446 1.00 83.19 266 THR A C 1
ATOM 2091 O O . THR A 1 266 ? -16.561 10.188 -6.113 1.00 83.19 266 THR A O 1
ATOM 2094 N N . LYS A 1 267 ? -17.113 12.340 -6.422 1.00 75.06 267 LYS A N 1
ATOM 2095 C CA . LYS A 1 267 ? -18.532 12.162 -6.054 1.00 75.06 267 LYS A CA 1
ATOM 2096 C C . LYS A 1 267 ? -19.276 11.170 -6.961 1.00 75.06 267 LYS A C 1
ATOM 2098 O O . LYS A 1 267 ? -20.312 10.656 -6.563 1.00 75.06 267 LYS A O 1
ATOM 2103 N N . ARG A 1 268 ? -18.776 10.933 -8.181 1.00 79.12 268 ARG A N 1
ATOM 2104 C CA . ARG A 1 268 ? -19.355 9.996 -9.158 1.00 79.12 268 ARG A CA 1
ATOM 2105 C C . ARG A 1 268 ? -18.729 8.598 -9.091 1.00 79.12 268 ARG A C 1
ATOM 2107 O O . ARG A 1 268 ? -19.144 7.726 -9.842 1.00 79.12 268 ARG A O 1
ATOM 2114 N N . GLY A 1 269 ? -17.748 8.391 -8.213 1.00 77.50 269 GLY A N 1
ATOM 2115 C CA . GLY A 1 269 ? -16.988 7.148 -8.096 1.00 77.50 269 GLY A CA 1
ATOM 2116 C C . GLY A 1 269 ? -15.487 7.329 -8.351 1.00 77.50 269 GLY A C 1
ATOM 2117 O O . GLY A 1 269 ? -15.023 8.445 -8.616 1.00 77.50 269 GLY A O 1
ATOM 2118 N N . PRO A 1 270 ? -14.703 6.247 -8.231 1.00 85.69 270 PRO A N 1
ATOM 2119 C CA . PRO A 1 270 ? -13.265 6.287 -8.453 1.00 85.69 270 PRO A CA 1
ATOM 2120 C C . PRO A 1 270 ? -12.935 6.440 -9.940 1.00 85.69 270 PRO A C 1
ATOM 2122 O O . PRO A 1 270 ? -13.471 5.731 -10.789 1.00 85.69 270 PRO A O 1
ATOM 2125 N N . MET A 1 271 ? -12.010 7.343 -10.248 1.00 90.62 271 MET A N 1
ATOM 2126 C CA . MET A 1 271 ? -11.401 7.487 -11.568 1.00 90.62 271 MET A CA 1
ATOM 2127 C C . MET A 1 271 ? -9.965 6.972 -11.529 1.00 90.62 271 MET A C 1
ATOM 2129 O O . MET A 1 271 ? -9.202 7.331 -10.635 1.00 90.62 271 MET A O 1
ATOM 2133 N N . PHE A 1 272 ? -9.590 6.158 -12.512 1.00 92.12 272 PHE A N 1
ATOM 2134 C CA . PHE A 1 272 ? -8.243 5.607 -12.649 1.00 92.12 272 PHE A CA 1
ATOM 2135 C C . PHE A 1 272 ? -7.518 6.328 -13.785 1.00 92.12 272 PHE A C 1
ATOM 2137 O O . PHE A 1 272 ? -8.021 6.387 -14.905 1.00 92.12 272 PHE A O 1
ATOM 2144 N N . LEU A 1 273 ? -6.350 6.893 -13.488 1.00 93.06 273 LEU A N 1
ATOM 2145 C CA . LEU A 1 273 ? -5.565 7.712 -14.409 1.00 93.06 273 LEU A CA 1
ATOM 2146 C C . LEU A 1 273 ? -4.216 7.041 -14.670 1.00 93.06 273 LEU A C 1
ATOM 2148 O O . LEU A 1 273 ? -3.449 6.842 -13.728 1.00 93.06 273 LEU A O 1
ATOM 2152 N N . SER A 1 274 ? -3.919 6.730 -15.933 1.00 92.44 274 SER A N 1
ATOM 2153 C CA . SER A 1 274 ? -2.666 6.088 -16.358 1.00 92.44 274 SER A CA 1
ATOM 2154 C C . SER A 1 274 ? -2.219 6.618 -17.728 1.00 92.44 274 SER A C 1
ATOM 2156 O O . SER A 1 274 ? -3.059 6.828 -18.596 1.00 92.44 274 SER A O 1
ATOM 2158 N N . ASP A 1 275 ? -0.931 6.804 -18.023 1.00 89.38 275 ASP A N 1
ATOM 2159 C CA . ASP A 1 275 ? 0.242 6.790 -17.136 1.00 89.38 275 ASP A CA 1
ATOM 2160 C C . ASP A 1 275 ? 0.580 8.210 -16.672 1.00 89.38 275 ASP A C 1
ATOM 2162 O O . ASP A 1 275 ? 0.638 9.137 -17.476 1.00 89.38 275 ASP A O 1
ATOM 2166 N N . THR A 1 276 ? 0.818 8.379 -15.378 1.00 83.31 276 THR A N 1
ATOM 2167 C CA . THR A 1 276 ? 1.040 9.688 -14.755 1.00 83.31 276 THR A CA 1
ATOM 2168 C C . THR A 1 276 ? 2.500 10.001 -14.447 1.00 83.31 276 THR A C 1
ATOM 2170 O O . THR A 1 276 ? 2.779 11.110 -13.993 1.00 83.31 276 THR A O 1
ATOM 2173 N N . SER A 1 277 ? 3.423 9.034 -14.545 1.00 80.69 277 SER A N 1
ATOM 2174 C CA . SER A 1 277 ? 4.736 9.214 -13.897 1.00 80.69 277 SER A CA 1
ATOM 2175 C C . SER A 1 277 ? 5.935 8.539 -14.563 1.00 80.69 277 SER A C 1
ATOM 2177 O O . SER A 1 277 ? 7.056 8.897 -14.210 1.00 80.69 277 SER A O 1
ATOM 2179 N N . ILE A 1 278 ? 5.757 7.582 -15.484 1.00 81.75 278 ILE A N 1
ATOM 2180 C CA . ILE A 1 278 ? 6.895 6.803 -16.014 1.00 81.75 278 ILE A CA 1
ATOM 2181 C C . ILE A 1 278 ? 7.169 7.081 -17.492 1.00 81.75 278 ILE A C 1
ATOM 2183 O O . ILE A 1 278 ? 8.310 7.339 -17.876 1.00 81.75 278 ILE A O 1
ATOM 2187 N N . ASN A 1 279 ? 6.151 6.995 -18.341 1.00 84.88 279 ASN A N 1
ATOM 2188 C CA . ASN A 1 279 ? 6.298 7.099 -19.786 1.00 84.88 279 ASN A CA 1
ATOM 2189 C C . ASN A 1 279 ? 6.089 8.553 -20.232 1.00 84.88 279 ASN A C 1
ATOM 2191 O O . ASN A 1 279 ? 4.962 9.036 -20.261 1.00 84.88 279 ASN A O 1
ATOM 2195 N N . ILE A 1 280 ? 7.180 9.233 -20.607 1.00 84.50 280 ILE A N 1
ATOM 2196 C CA . ILE A 1 280 ? 7.173 10.655 -21.003 1.00 84.50 280 ILE A CA 1
ATOM 2197 C C . ILE A 1 280 ? 6.364 10.884 -22.288 1.00 84.50 280 ILE A C 1
ATOM 2199 O O . ILE A 1 280 ? 5.504 11.758 -22.332 1.00 84.50 280 ILE A O 1
ATOM 2203 N N . ASP A 1 281 ? 6.633 10.098 -23.332 1.00 86.94 281 ASP A N 1
ATOM 2204 C CA . ASP A 1 281 ? 5.915 10.176 -24.607 1.00 86.94 281 ASP A CA 1
ATOM 2205 C C . ASP A 1 281 ? 5.637 8.760 -25.142 1.00 86.94 281 ASP A C 1
ATOM 2207 O O . ASP A 1 281 ? 6.414 8.211 -25.929 1.00 86.94 281 ASP A O 1
ATOM 2211 N N . PRO A 1 282 ? 4.579 8.088 -24.649 1.00 88.69 282 PRO A N 1
ATOM 2212 C CA . PRO A 1 282 ? 4.253 6.731 -25.070 1.00 88.69 282 PRO A CA 1
ATOM 2213 C C . PRO A 1 282 ? 3.783 6.717 -26.528 1.00 88.69 282 PRO A C 1
ATOM 2215 O O . PRO A 1 282 ? 2.992 7.567 -26.938 1.00 88.69 282 PRO A O 1
ATOM 2218 N N . THR A 1 283 ? 4.228 5.725 -27.302 1.00 91.50 283 THR A N 1
ATOM 2219 C CA . THR A 1 283 ? 3.737 5.479 -28.670 1.00 91.50 283 THR A CA 1
ATOM 2220 C C . THR A 1 283 ? 2.290 4.969 -28.657 1.00 91.50 283 THR A C 1
ATOM 2222 O O . THR A 1 283 ? 1.787 4.561 -27.610 1.00 91.50 283 THR A O 1
ATOM 2225 N N . ALA A 1 284 ? 1.617 4.904 -29.812 1.00 91.75 284 ALA A N 1
ATOM 2226 C CA . ALA A 1 284 ? 0.269 4.327 -29.914 1.00 91.75 284 ALA A CA 1
ATOM 2227 C C . ALA A 1 284 ? 0.190 2.887 -29.360 1.00 91.75 284 ALA A C 1
ATOM 2229 O O . ALA A 1 284 ? -0.720 2.536 -28.608 1.00 91.75 284 ALA A O 1
ATOM 2230 N N . LYS A 1 285 ? 1.205 2.062 -29.658 1.00 91.19 285 LYS A N 1
ATOM 2231 C CA . LYS A 1 285 ? 1.331 0.693 -29.129 1.00 91.19 285 LYS A CA 1
ATOM 2232 C C . LYS A 1 285 ? 1.529 0.671 -27.615 1.00 91.19 285 LYS A C 1
ATOM 2234 O O . LYS A 1 285 ? 1.024 -0.232 -26.949 1.00 91.19 285 LYS A O 1
ATOM 2239 N N . ASP A 1 286 ? 2.272 1.633 -27.072 1.00 91.25 286 ASP A N 1
ATOM 2240 C CA . ASP A 1 286 ? 2.466 1.746 -25.627 1.00 91.25 286 ASP A CA 1
ATOM 2241 C C . ASP A 1 286 ? 1.174 2.179 -24.937 1.00 91.25 286 ASP A C 1
ATOM 2243 O O . ASP A 1 286 ? 0.797 1.566 -23.947 1.00 91.25 286 ASP A O 1
ATOM 2247 N N . LEU A 1 287 ? 0.457 3.161 -25.491 1.00 91.88 287 LEU A N 1
ATOM 2248 C CA . LEU A 1 287 ? -0.842 3.613 -24.989 1.00 91.88 287 LEU A CA 1
ATOM 2249 C C . LEU A 1 287 ? -1.866 2.475 -24.942 1.00 91.88 287 LEU A C 1
ATOM 2251 O O . LEU A 1 287 ? -2.522 2.292 -23.919 1.00 91.88 287 LEU A O 1
ATOM 2255 N N . ALA A 1 288 ? -1.947 1.659 -25.997 1.00 92.38 288 ALA A N 1
ATOM 2256 C CA . ALA A 1 288 ? -2.802 0.475 -26.002 1.00 92.38 288 ALA A CA 1
ATOM 2257 C C . ALA A 1 288 ? -2.419 -0.507 -24.877 1.00 92.38 288 ALA A C 1
ATOM 2259 O O . ALA A 1 288 ? -3.270 -0.975 -24.125 1.00 92.38 288 ALA A O 1
ATOM 2260 N N . LYS A 1 289 ? -1.122 -0.780 -24.688 1.00 91.12 289 LYS A N 1
ATOM 2261 C CA . LYS A 1 289 ? -0.654 -1.644 -23.589 1.00 91.12 289 LYS A CA 1
ATOM 2262 C C . LYS A 1 289 ? -0.962 -1.057 -22.214 1.00 91.12 289 LYS A C 1
ATOM 2264 O O . LYS A 1 289 ? -1.345 -1.808 -21.322 1.00 91.12 289 LYS A O 1
ATOM 2269 N N . ILE A 1 290 ? -0.800 0.254 -22.041 1.00 92.56 290 ILE A N 1
ATOM 2270 C CA . ILE A 1 290 ? -1.129 0.961 -20.800 1.00 92.56 290 ILE A CA 1
ATOM 2271 C C . ILE A 1 290 ? -2.617 0.795 -20.501 1.00 92.56 290 ILE A C 1
ATOM 2273 O O . ILE A 1 290 ? -2.941 0.330 -19.416 1.00 92.56 290 ILE A O 1
ATOM 2277 N N . ALA A 1 291 ? -3.503 1.042 -21.469 1.00 93.19 291 ALA A N 1
ATOM 2278 C CA . ALA A 1 291 ? -4.945 0.868 -21.293 1.00 93.19 291 ALA A CA 1
ATOM 2279 C C . ALA A 1 291 ? -5.320 -0.563 -20.859 1.00 93.19 291 ALA A C 1
ATOM 2281 O O . ALA A 1 291 ? -6.110 -0.744 -19.934 1.00 93.19 291 ALA A O 1
ATOM 2282 N N . VAL A 1 292 ? -4.700 -1.587 -21.458 1.00 92.38 292 VAL A N 1
ATOM 2283 C CA . VAL A 1 292 ? -4.911 -2.994 -21.067 1.00 92.38 292 VAL A CA 1
ATOM 2284 C C . VAL A 1 292 ? -4.382 -3.287 -19.658 1.00 92.38 292 VAL A C 1
ATOM 2286 O O . VAL A 1 292 ? -5.000 -4.029 -18.899 1.00 92.38 292 VAL A O 1
ATOM 2289 N N . MET A 1 293 ? -3.232 -2.732 -19.272 1.00 92.19 293 MET A N 1
ATOM 2290 C CA . MET A 1 293 ? -2.732 -2.873 -17.900 1.00 92.19 293 MET A CA 1
ATOM 2291 C C . MET A 1 293 ? -3.659 -2.181 -16.896 1.00 92.19 293 MET A C 1
ATOM 2293 O O . MET A 1 293 ? -4.000 -2.772 -15.872 1.00 92.19 293 MET A O 1
ATOM 2297 N N . THR A 1 294 ? -4.121 -0.972 -17.209 1.00 92.88 294 THR A N 1
ATOM 2298 C CA . THR A 1 294 ? -5.061 -0.215 -16.378 1.00 92.88 294 THR A CA 1
ATOM 2299 C C . THR A 1 294 ? -6.384 -0.958 -16.227 1.00 92.88 294 THR A C 1
ATOM 2301 O O . THR A 1 294 ? -6.909 -1.034 -15.122 1.00 92.88 294 THR A O 1
ATOM 2304 N N . SER A 1 295 ? -6.890 -1.593 -17.287 1.00 93.25 295 SER A N 1
ATOM 2305 C CA . SER A 1 295 ? -8.128 -2.378 -17.226 1.00 93.25 295 SER A CA 1
ATOM 2306 C C . SER A 1 295 ? -8.023 -3.560 -16.255 1.00 93.25 295 SER A C 1
ATOM 2308 O O . SER A 1 295 ? -8.938 -3.799 -15.468 1.00 93.25 295 SER A O 1
ATOM 2310 N N . LYS A 1 296 ? -6.874 -4.251 -16.224 1.00 90.25 296 LYS A N 1
ATOM 2311 C CA . LYS A 1 296 ? -6.585 -5.310 -15.238 1.00 90.25 296 LYS A CA 1
ATOM 2312 C C . LYS A 1 296 ? -6.516 -4.773 -13.808 1.00 90.25 296 LYS A C 1
ATOM 2314 O O . LYS A 1 296 ? -7.004 -5.430 -12.885 1.00 90.25 296 LYS A O 1
ATOM 2319 N N . VAL A 1 297 ? -5.938 -3.584 -13.618 1.00 89.31 297 VAL A N 1
ATOM 2320 C CA . VAL A 1 297 ? -5.913 -2.917 -12.308 1.00 89.31 297 VAL A CA 1
ATOM 2321 C C . VAL A 1 297 ? -7.343 -2.613 -11.868 1.00 89.31 297 VAL A C 1
ATOM 2323 O O . VAL A 1 297 ? -7.741 -3.073 -10.808 1.00 89.31 297 VAL A O 1
ATOM 2326 N N . ILE A 1 298 ? -8.154 -1.960 -12.702 1.00 89.38 298 ILE A N 1
ATOM 2327 C CA . ILE A 1 298 ? -9.550 -1.612 -12.386 1.00 89.38 298 ILE A CA 1
ATOM 2328 C C . ILE A 1 298 ? -10.365 -2.855 -11.980 1.00 89.38 298 ILE A C 1
ATOM 2330 O O . ILE A 1 298 ? -11.040 -2.840 -10.950 1.00 89.38 298 ILE A O 1
ATOM 2334 N N . LYS A 1 299 ? -10.219 -3.967 -12.714 1.00 85.62 299 LYS A N 1
ATOM 2335 C CA . LYS A 1 299 ? -10.865 -5.248 -12.373 1.00 85.62 299 LYS A CA 1
ATOM 2336 C C . LYS A 1 299 ? -10.410 -5.808 -11.023 1.00 85.62 299 LYS A C 1
ATOM 2338 O O . LYS A 1 299 ? -11.216 -6.360 -10.282 1.00 85.62 299 LYS A O 1
ATOM 2343 N N . THR A 1 300 ? -9.140 -5.627 -10.654 1.00 80.81 300 THR A N 1
ATOM 2344 C CA . THR A 1 300 ? -8.625 -6.027 -9.327 1.00 80.81 300 THR A CA 1
ATOM 2345 C C . THR A 1 300 ? -9.292 -5.242 -8.191 1.00 80.81 300 THR A C 1
ATOM 2347 O O . THR A 1 300 ? -9.473 -5.788 -7.102 1.00 80.81 300 THR A O 1
ATOM 2350 N N . PHE A 1 301 ? -9.711 -4.001 -8.460 1.00 78.75 301 PHE A N 1
ATOM 2351 C CA . PHE A 1 301 ? -10.479 -3.151 -7.545 1.00 78.75 301 PHE A CA 1
ATOM 2352 C C . PHE A 1 301 ? -11.992 -3.465 -7.559 1.00 78.75 301 PHE A C 1
ATOM 2354 O O . PHE A 1 301 ? -12.745 -2.835 -6.820 1.00 78.75 301 PHE A O 1
ATOM 2361 N N . GLY A 1 302 ? -12.440 -4.445 -8.355 1.00 77.19 302 GLY A N 1
ATOM 2362 C CA . GLY A 1 302 ? -13.836 -4.888 -8.417 1.00 77.19 302 GLY A CA 1
ATOM 2363 C C . GLY A 1 302 ? -14.746 -4.024 -9.293 1.00 77.19 302 GLY A C 1
ATOM 2364 O O . GLY A 1 302 ? -15.963 -4.101 -9.150 1.00 77.19 302 GLY A O 1
ATOM 2365 N N . PHE A 1 303 ? -14.181 -3.200 -10.179 1.00 83.38 303 PHE A N 1
ATOM 2366 C CA . PHE A 1 303 ? -14.946 -2.381 -11.119 1.00 83.38 303 PHE A CA 1
ATOM 2367 C C . PHE A 1 303 ? -14.839 -2.913 -12.547 1.00 83.38 303 PHE A C 1
ATOM 2369 O O . PHE A 1 303 ? -13.807 -3.459 -12.944 1.00 83.38 303 PHE A O 1
ATOM 2376 N N . GLU A 1 304 ? -15.883 -2.678 -13.340 1.00 86.06 304 GLU A N 1
ATOM 2377 C CA . GLU A 1 304 ? -15.825 -2.884 -14.784 1.00 86.06 304 GLU A CA 1
ATOM 2378 C C . GLU A 1 304 ? -15.153 -1.678 -15.462 1.00 86.06 304 GLU A C 1
ATOM 2380 O O . GLU A 1 304 ? -15.580 -0.536 -15.255 1.00 86.06 304 GLU A O 1
ATOM 2385 N N . PRO A 1 305 ? -14.076 -1.887 -16.241 1.00 91.75 305 PRO A N 1
ATOM 2386 C CA . PRO A 1 305 ? -13.335 -0.798 -16.854 1.00 91.75 305 PRO A CA 1
ATOM 2387 C C . PRO A 1 305 ? -14.097 -0.198 -18.036 1.00 91.75 305 PRO A C 1
ATOM 2389 O O . PRO A 1 305 ? -14.357 -0.874 -19.028 1.00 91.75 305 PRO A O 1
ATOM 2392 N N . VAL A 1 306 ? -14.361 1.105 -17.952 1.00 92.88 306 VAL A N 1
ATOM 2393 C CA . VAL A 1 306 ? -14.785 1.946 -19.078 1.00 92.88 306 VAL A CA 1
ATOM 2394 C C . VAL A 1 306 ? -13.676 2.958 -19.323 1.00 92.88 306 VAL A C 1
ATOM 2396 O O . VAL A 1 306 ? -13.395 3.795 -18.463 1.00 92.88 306 VAL A O 1
ATOM 2399 N N . ILE A 1 307 ? -12.993 2.844 -20.461 1.00 94.12 307 ILE A N 1
ATOM 2400 C CA . ILE A 1 307 ? -11.750 3.575 -20.719 1.00 94.12 307 ILE A CA 1
ATOM 2401 C C . ILE A 1 307 ? -11.987 4.671 -21.753 1.00 94.12 307 ILE A C 1
ATOM 2403 O O . ILE A 1 307 ? -12.463 4.416 -22.854 1.00 94.12 307 ILE A O 1
ATOM 2407 N N . ALA A 1 308 ? -11.588 5.892 -21.411 1.00 93.00 308 ALA A N 1
ATOM 2408 C CA . ALA A 1 308 ? -11.532 7.009 -22.343 1.00 93.00 308 ALA A CA 1
ATOM 2409 C C . ALA A 1 308 ? -10.069 7.333 -22.660 1.00 93.00 308 ALA A C 1
ATOM 2411 O O . ALA A 1 308 ? -9.288 7.655 -21.761 1.00 93.00 308 ALA A O 1
ATOM 2412 N N . MET A 1 309 ? -9.699 7.266 -23.937 1.00 91.88 309 MET A N 1
ATOM 2413 C CA . MET A 1 309 ? -8.371 7.653 -24.404 1.00 91.88 309 MET A CA 1
ATOM 2414 C C . MET A 1 309 ? -8.344 9.164 -24.647 1.00 91.88 309 MET A C 1
ATOM 2416 O O . MET A 1 309 ? -9.015 9.679 -25.545 1.00 91.88 309 MET A O 1
ATOM 2420 N N . THR A 1 310 ? -7.589 9.891 -23.823 1.00 88.75 310 THR A N 1
ATOM 2421 C CA . THR A 1 310 ? -7.605 11.356 -23.830 1.00 88.75 310 THR A CA 1
ATOM 2422 C C . THR A 1 310 ? -6.630 11.956 -24.844 1.00 88.75 310 THR A C 1
ATOM 2424 O O . THR A 1 310 ? -5.531 11.452 -25.073 1.00 88.75 310 THR A O 1
ATOM 2427 N N . SER A 1 311 ? -7.044 13.063 -25.455 1.00 83.38 311 SER A N 1
ATOM 2428 C CA . SER A 1 311 ? -6.263 13.905 -26.364 1.00 83.38 311 SER A CA 1
ATOM 2429 C C . SER A 1 311 ? -6.697 15.366 -26.194 1.00 83.38 311 SER A C 1
ATOM 2431 O O . SER A 1 311 ? -7.614 15.679 -25.441 1.00 83.38 311 SER A O 1
ATOM 2433 N N . TYR A 1 312 ? -6.054 16.296 -26.894 1.00 78.38 312 TYR A N 1
ATOM 2434 C CA . TYR A 1 312 ? -6.544 17.676 -27.019 1.00 78.38 312 TYR A CA 1
ATOM 2435 C C . TYR A 1 312 ? -7.612 17.827 -28.120 1.00 78.38 312 TYR A C 1
ATOM 2437 O O . TYR A 1 312 ? -8.225 18.891 -28.234 1.00 78.38 312 TYR A O 1
ATOM 2445 N N . SER A 1 313 ? -7.820 16.785 -28.925 1.00 74.69 313 SER A N 1
ATOM 2446 C CA . SER A 1 313 ? -8.793 16.687 -30.014 1.00 74.69 313 SER A CA 1
ATOM 2447 C C . SER A 1 313 ? -9.987 15.806 -29.627 1.00 74.69 313 SER A C 1
ATOM 2449 O O . SER A 1 313 ? -9.898 15.003 -28.699 1.00 74.69 313 SER A O 1
ATOM 2451 N N . ASN A 1 314 ? -11.108 16.006 -30.325 1.00 76.75 314 ASN A N 1
ATOM 2452 C CA . ASN A 1 314 ? -12.307 15.174 -30.237 1.00 76.75 314 ASN A CA 1
ATOM 2453 C C . ASN A 1 314 ? -12.527 14.486 -31.584 1.00 76.75 314 ASN A C 1
ATOM 2455 O O . ASN A 1 314 ? -12.827 15.182 -32.554 1.00 76.75 314 ASN A O 1
ATOM 2459 N N . PHE A 1 315 ? -12.413 13.159 -31.639 1.00 74.00 315 PHE A N 1
ATOM 2460 C CA . PHE A 1 315 ? -12.753 12.329 -32.804 1.00 74.00 315 PHE A CA 1
ATOM 2461 C C . PHE A 1 315 ? -12.272 12.888 -34.149 1.00 74.00 315 PHE A C 1
ATOM 2463 O O . PHE A 1 315 ? -13.043 13.043 -35.097 1.00 74.00 315 PHE A O 1
ATOM 2470 N N . GLY A 1 316 ? -10.986 13.227 -34.239 1.00 65.50 316 GLY A N 1
ATOM 2471 C CA . GLY A 1 316 ? -10.416 13.748 -35.484 1.00 65.50 316 GLY A CA 1
ATOM 2472 C C . GLY A 1 316 ? -10.709 15.223 -35.770 1.00 65.50 316 GLY A C 1
ATOM 2473 O O . GLY A 1 316 ? -10.503 15.672 -36.891 1.00 65.50 316 GLY A O 1
ATOM 2474 N N . SER A 1 317 ? -11.087 16.018 -34.764 1.00 67.62 317 SER A N 1
ATOM 2475 C CA . SER A 1 317 ? -11.146 17.485 -34.881 1.00 67.62 317 SER A CA 1
ATOM 2476 C C . SER A 1 317 ? -9.783 18.146 -35.173 1.00 67.62 317 SER A C 1
ATOM 2478 O O . SER A 1 317 ? -9.707 19.365 -35.309 1.00 67.62 317 SER A O 1
ATOM 2480 N N . SER A 1 318 ? -8.688 17.379 -35.183 1.00 63.66 318 SER A N 1
ATOM 2481 C CA . SER A 1 318 ? -7.340 17.813 -35.550 1.00 63.66 318 SER A CA 1
ATOM 2482 C C . SER A 1 318 ? -6.543 16.632 -36.110 1.00 63.66 318 SER A C 1
ATOM 2484 O O . SER A 1 318 ? -6.537 15.557 -35.511 1.00 63.66 318 SER A O 1
ATOM 2486 N N . ASP A 1 319 ? -5.820 16.852 -37.210 1.00 65.38 319 ASP A N 1
ATOM 2487 C CA . ASP A 1 319 ? -4.943 15.850 -37.842 1.00 65.38 319 ASP A CA 1
ATOM 2488 C C . ASP A 1 319 ? -3.491 15.894 -37.360 1.00 65.38 319 ASP A C 1
ATOM 2490 O O . ASP A 1 319 ? -2.604 15.251 -37.920 1.00 65.38 319 ASP A O 1
ATOM 2494 N N . ASN A 1 320 ? -3.228 16.649 -36.298 1.00 73.19 320 ASN A N 1
ATOM 2495 C CA . ASN A 1 320 ? -1.894 16.756 -35.735 1.00 73.19 320 ASN A CA 1
ATOM 2496 C C . ASN A 1 320 ? -1.424 15.385 -35.187 1.00 73.19 320 ASN A C 1
ATOM 2498 O O . ASN A 1 320 ? -2.194 14.612 -34.614 1.00 73.19 320 ASN A O 1
ATOM 2502 N N . GLU A 1 321 ? -0.141 15.076 -35.385 1.00 67.19 321 GLU A N 1
ATOM 2503 C CA . GLU A 1 321 ? 0.507 13.783 -35.126 1.00 67.19 321 GLU A CA 1
ATOM 2504 C C . GLU A 1 321 ? 0.172 13.201 -33.740 1.00 67.19 321 GLU A C 1
ATOM 2506 O O . GLU A 1 321 ? -0.115 12.010 -33.596 1.00 67.19 321 GLU A O 1
ATOM 2511 N N . LYS A 1 322 ? 0.097 14.058 -32.713 1.00 67.94 322 LYS A N 1
ATOM 2512 C CA . LYS A 1 322 ? -0.260 13.651 -31.343 1.00 67.94 322 LYS A CA 1
ATOM 2513 C C . LYS A 1 322 ? -1.705 13.146 -31.202 1.00 67.94 322 LYS A C 1
ATOM 2515 O O . LYS A 1 322 ? -1.941 12.263 -30.383 1.00 67.94 322 LYS A O 1
ATOM 2520 N N . ALA A 1 323 ? -2.650 13.674 -31.981 1.00 70.62 323 ALA A N 1
ATOM 2521 C CA . ALA A 1 323 ? -4.038 13.207 -32.017 1.00 70.62 323 ALA A CA 1
ATOM 2522 C C . ALA A 1 323 ? -4.158 11.895 -32.806 1.00 70.62 323 ALA A C 1
ATOM 2524 O O . ALA A 1 323 ? -4.819 10.948 -32.375 1.00 70.62 323 ALA A O 1
ATOM 2525 N N . SER A 1 324 ? -3.437 11.798 -33.926 1.00 78.94 324 SER A N 1
ATOM 2526 C CA . SER A 1 324 ? -3.351 10.580 -34.740 1.00 78.94 324 SER A CA 1
ATOM 2527 C C . SER A 1 324 ? -2.787 9.390 -33.951 1.00 78.94 324 SER A C 1
ATOM 2529 O O . SER A 1 324 ? -3.299 8.279 -34.078 1.00 78.94 324 SER A O 1
ATOM 2531 N N . LYS A 1 325 ? -1.842 9.631 -33.033 1.00 88.69 325 LYS A N 1
ATOM 2532 C CA . LYS A 1 325 ? -1.303 8.620 -32.106 1.00 88.69 325 LYS A CA 1
ATOM 2533 C C . LYS A 1 325 ? -2.365 7.983 -31.198 1.00 88.69 325 LYS A C 1
ATOM 2535 O O . LYS A 1 325 ? -2.334 6.777 -30.959 1.00 88.69 325 LYS A O 1
ATOM 2540 N N . VAL A 1 326 ? -3.297 8.778 -30.669 1.00 89.12 326 VAL A N 1
ATOM 2541 C CA . VAL A 1 326 ? -4.364 8.280 -29.781 1.00 89.12 326 VAL A CA 1
ATOM 2542 C C . VAL A 1 326 ? -5.399 7.489 -30.580 1.00 89.12 326 VAL A C 1
ATOM 2544 O O . VAL A 1 326 ? -5.777 6.395 -30.163 1.00 89.12 326 VAL A O 1
ATOM 2547 N N . ARG A 1 327 ? -5.778 7.980 -31.768 1.00 87.31 327 ARG A N 1
ATOM 2548 C CA . ARG A 1 327 ? -6.660 7.255 -32.702 1.00 87.31 327 ARG A CA 1
ATOM 2549 C C . ARG A 1 327 ? -6.082 5.894 -33.094 1.00 87.31 327 ARG A C 1
ATOM 2551 O O . ARG A 1 327 ? -6.788 4.888 -33.075 1.00 87.31 327 ARG A O 1
ATOM 2558 N N . GLU A 1 328 ? -4.785 5.837 -33.390 1.00 90.69 328 GLU A N 1
ATOM 2559 C CA . GLU A 1 328 ? -4.104 4.575 -33.683 1.00 90.69 328 GLU A CA 1
ATOM 2560 C C . GLU A 1 328 ? -4.152 3.618 -32.480 1.00 90.69 328 GLU A C 1
ATOM 2562 O O . GLU A 1 328 ? -4.433 2.432 -32.653 1.00 90.69 328 GLU A O 1
ATOM 2567 N N . ALA A 1 329 ? -3.950 4.119 -31.256 1.00 92.94 329 ALA A N 1
ATOM 2568 C CA . ALA A 1 329 ? -4.047 3.305 -30.045 1.00 92.94 329 ALA A CA 1
ATOM 2569 C C . ALA A 1 329 ? -5.452 2.702 -29.862 1.00 92.94 329 ALA A C 1
ATOM 2571 O O . ALA A 1 329 ? -5.562 1.509 -29.582 1.00 92.94 329 ALA A O 1
ATOM 2572 N N . VAL A 1 330 ? -6.514 3.487 -30.080 1.00 92.44 330 VAL A N 1
ATOM 2573 C CA . VAL A 1 330 ? -7.908 3.004 -30.039 1.00 92.44 330 VAL A CA 1
ATOM 2574 C C . VAL A 1 330 ? -8.139 1.926 -31.102 1.00 92.44 330 VAL A C 1
ATOM 2576 O O . VAL A 1 330 ? -8.627 0.844 -30.784 1.00 92.44 330 VAL A O 1
ATOM 2579 N N . SER A 1 331 ? -7.674 2.147 -32.336 1.00 92.75 331 SER A N 1
ATOM 2580 C CA . SER A 1 331 ? -7.752 1.146 -33.410 1.00 92.75 331 SER A CA 1
ATOM 2581 C C . SER A 1 331 ? -7.015 -0.157 -33.069 1.00 92.75 331 SER A C 1
ATOM 2583 O O . SER A 1 331 ? -7.462 -1.247 -33.433 1.00 92.75 331 SER A O 1
ATOM 2585 N N . ILE A 1 332 ? -5.865 -0.078 -32.393 1.00 93.81 332 ILE A N 1
ATOM 2586 C CA . ILE A 1 332 ? -5.133 -1.257 -31.911 1.00 93.81 332 ILE A CA 1
ATOM 2587 C C . ILE A 1 332 ? -5.951 -1.990 -30.844 1.00 93.81 332 ILE A C 1
ATOM 2589 O O . ILE A 1 332 ? -5.993 -3.222 -30.864 1.00 93.81 332 ILE A O 1
ATOM 2593 N N . LEU A 1 333 ? -6.587 -1.261 -29.926 1.00 94.06 333 LEU A N 1
ATOM 2594 C CA . LEU A 1 333 ? -7.392 -1.844 -28.857 1.00 94.06 333 LEU A CA 1
ATOM 2595 C C . 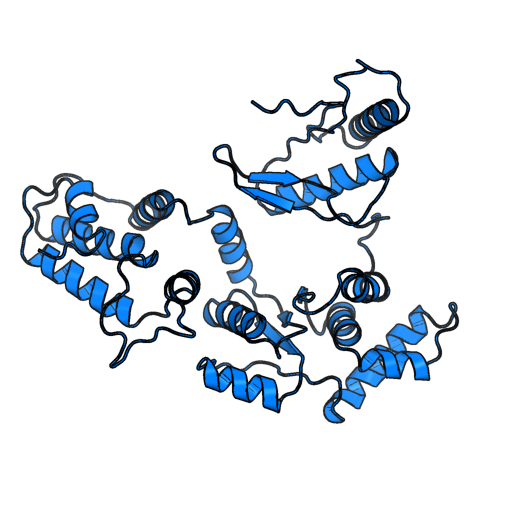LEU A 1 333 ? -8.635 -2.547 -29.402 1.00 94.06 333 LEU A C 1
ATOM 2597 O O . LEU A 1 333 ? -8.819 -3.716 -29.092 1.00 94.06 333 LEU A O 1
ATOM 2601 N N . HIS A 1 334 ? -9.413 -1.917 -30.286 1.00 93.69 334 HIS A N 1
ATOM 2602 C CA . HIS A 1 334 ? -10.597 -2.556 -30.881 1.00 93.69 334 HIS A CA 1
ATOM 2603 C C . HIS A 1 334 ? -10.259 -3.814 -31.688 1.00 93.69 334 HIS A C 1
ATOM 2605 O O . HIS A 1 334 ? -11.030 -4.768 -31.688 1.00 93.69 334 HIS A O 1
ATOM 2611 N N . ARG A 1 335 ? -9.097 -3.841 -32.358 1.00 94.25 335 ARG A N 1
ATOM 2612 C CA . ARG A 1 335 ? -8.659 -5.011 -33.139 1.00 94.25 335 ARG A CA 1
ATOM 2613 C C . ARG A 1 335 ? -8.185 -6.179 -32.278 1.00 94.25 335 ARG A C 1
ATOM 2615 O O . ARG A 1 335 ? -8.422 -7.321 -32.649 1.00 94.25 335 ARG A O 1
ATOM 2622 N N . ASN A 1 336 ? -7.469 -5.907 -31.185 1.00 93.12 336 ASN A N 1
ATOM 2623 C CA . ASN A 1 336 ? -6.792 -6.950 -30.400 1.00 93.12 336 ASN A CA 1
ATOM 2624 C C . ASN A 1 336 ? -7.492 -7.290 -29.073 1.00 93.12 336 ASN A C 1
ATOM 2626 O O . ASN A 1 336 ? -7.213 -8.343 -28.511 1.00 93.12 336 ASN A O 1
ATOM 2630 N N . TYR A 1 337 ? -8.358 -6.404 -28.575 1.00 92.50 337 TYR A N 1
ATOM 2631 C CA . TYR A 1 337 ? -9.092 -6.516 -27.309 1.00 92.50 337 TYR A CA 1
ATOM 2632 C C . TYR A 1 337 ? -10.549 -6.044 -27.502 1.00 92.50 337 TYR A C 1
ATOM 2634 O O . TYR A 1 337 ? -10.959 -5.046 -26.900 1.00 92.50 337 TYR A O 1
ATOM 2642 N N . PRO A 1 338 ? -11.329 -6.693 -28.390 1.00 90.94 338 PRO A N 1
ATOM 2643 C CA . PRO A 1 338 ? -12.684 -6.259 -28.746 1.00 90.94 338 PRO A CA 1
ATOM 2644 C C . PRO A 1 338 ? -13.668 -6.270 -27.564 1.00 90.94 338 PRO A C 1
ATOM 2646 O O . PRO A 1 338 ? -14.697 -5.605 -27.612 1.00 90.94 338 PRO A O 1
ATOM 2649 N N . GLU A 1 339 ? -13.364 -7.011 -26.499 1.00 90.69 339 GLU A N 1
ATOM 2650 C CA . GLU A 1 339 ? -14.143 -7.066 -25.263 1.00 90.69 339 GLU A CA 1
ATOM 2651 C C . GLU A 1 339 ? -13.953 -5.841 -24.356 1.00 90.69 339 GLU A C 1
ATOM 2653 O O . GLU A 1 339 ? -14.719 -5.640 -23.411 1.00 90.69 339 GLU A O 1
ATOM 2658 N N . LEU A 1 340 ? -12.911 -5.040 -24.591 1.00 92.00 340 LEU A N 1
ATOM 2659 C CA . LEU A 1 340 ? -12.600 -3.879 -23.772 1.00 92.00 340 LEU A CA 1
ATOM 2660 C C . LEU A 1 340 ? -13.471 -2.691 -24.191 1.00 92.00 340 LEU A C 1
ATOM 2662 O O . LEU A 1 340 ? -13.385 -2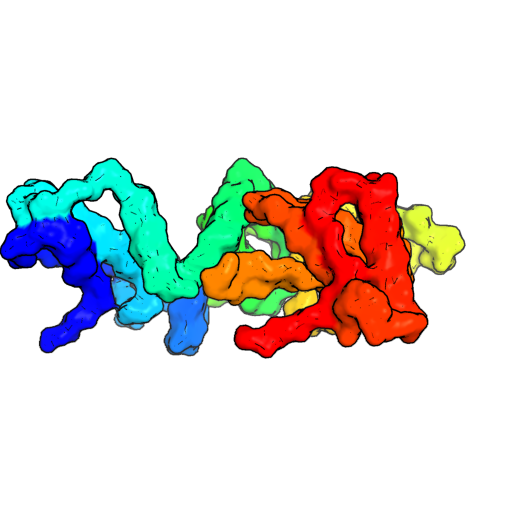.215 -25.321 1.00 92.00 340 LEU A O 1
ATOM 2666 N N . VAL A 1 341 ? -14.260 -2.158 -23.256 1.00 93.50 341 VAL A N 1
ATOM 2667 C CA . VAL A 1 341 ? -15.033 -0.931 -23.484 1.00 93.50 341 VAL A CA 1
ATOM 2668 C C . VAL A 1 341 ? -14.078 0.262 -23.468 1.00 93.50 341 VAL A C 1
ATOM 2670 O O . VAL A 1 341 ? -13.711 0.776 -22.407 1.00 93.50 341 VAL A O 1
ATOM 2673 N N . VAL A 1 342 ? -13.639 0.676 -24.655 1.00 92.88 342 VAL A N 1
ATOM 2674 C CA . VAL A 1 342 ? -12.703 1.787 -24.841 1.00 92.88 342 VAL A CA 1
ATOM 2675 C C . VAL A 1 342 ? -13.072 2.636 -26.047 1.00 92.88 342 VAL A C 1
ATOM 2677 O O . VAL A 1 342 ? -13.434 2.102 -27.094 1.00 92.88 342 VAL A O 1
ATOM 2680 N N . ASP A 1 343 ? -12.947 3.955 -25.906 1.00 89.81 343 ASP A N 1
ATOM 2681 C CA . ASP A 1 343 ? -13.163 4.895 -27.006 1.00 89.81 343 ASP A CA 1
ATOM 2682 C C . ASP A 1 343 ? -12.292 6.165 -26.864 1.00 89.81 343 ASP A C 1
ATOM 2684 O O . ASP A 1 343 ? -11.714 6.437 -25.804 1.00 89.81 343 ASP A O 1
ATOM 2688 N N . GLY A 1 344 ? -12.152 6.920 -27.951 1.00 83.88 344 GLY A N 1
ATOM 2689 C CA . GLY A 1 344 ? -11.353 8.140 -28.070 1.00 83.88 344 GLY A CA 1
ATOM 2690 C C . GLY A 1 344 ? -10.989 8.448 -29.527 1.00 83.88 344 GLY A C 1
ATOM 2691 O O . GLY A 1 344 ? -11.257 7.670 -30.433 1.00 83.88 344 GLY A O 1
ATOM 2692 N N . ASP A 1 345 ? -10.332 9.560 -29.830 1.00 79.25 345 ASP A N 1
ATOM 2693 C CA . ASP A 1 345 ? -9.720 10.560 -28.961 1.00 79.25 345 ASP A CA 1
ATOM 2694 C C . ASP A 1 345 ? -10.728 11.534 -28.324 1.00 79.25 345 ASP A C 1
ATOM 2696 O O . ASP A 1 345 ? -11.540 12.140 -29.020 1.00 79.25 345 ASP A O 1
ATOM 2700 N N . TYR A 1 346 ? -10.656 11.705 -26.998 1.00 78.88 346 TYR A N 1
ATOM 2701 C CA . TYR A 1 346 ? -11.515 12.628 -26.247 1.00 78.88 346 TYR A CA 1
ATOM 2702 C C . TYR A 1 346 ? -10.736 13.783 -25.623 1.00 78.88 346 TYR A C 1
ATOM 2704 O O . TYR A 1 346 ? -9.790 13.574 -24.863 1.00 78.88 346 TYR A O 1
ATOM 2712 N N . LYS A 1 347 ? -11.231 15.003 -25.817 1.00 77.06 347 LYS A N 1
ATOM 2713 C CA . LYS A 1 347 ? -10.866 16.190 -25.051 1.00 77.06 347 LYS A CA 1
ATOM 2714 C C . LYS A 1 347 ? -11.628 16.199 -23.724 1.00 77.06 347 LYS A C 1
ATOM 2716 O O . LYS A 1 347 ? -12.857 16.290 -23.742 1.00 77.06 347 LYS A O 1
ATOM 2721 N N . PRO A 1 348 ? -10.943 16.162 -22.566 1.00 72.38 348 PRO A N 1
ATOM 2722 C CA . PRO A 1 348 ? -11.606 16.308 -21.276 1.00 72.38 348 PRO A CA 1
ATOM 2723 C C . PRO A 1 348 ? -12.290 17.679 -21.192 1.00 72.38 348 PRO A C 1
ATOM 2725 O O . PRO A 1 348 ? -11.628 18.717 -21.233 1.00 72.38 348 PRO A O 1
ATOM 2728 N N . ILE A 1 349 ? -13.620 17.698 -21.100 1.00 67.75 349 ILE A N 1
ATOM 2729 C CA . ILE A 1 349 ? -14.390 18.928 -20.891 1.00 67.75 349 ILE A CA 1
ATOM 2730 C C . ILE A 1 349 ? -14.549 19.106 -19.380 1.00 67.75 349 ILE A C 1
ATOM 2732 O O . ILE A 1 349 ? -15.263 18.339 -18.736 1.00 67.75 349 ILE A O 1
ATOM 2736 N N . LEU A 1 350 ? -13.877 20.110 -18.816 1.00 50.31 350 LEU A N 1
ATOM 2737 C CA . LEU A 1 350 ? -14.089 20.532 -17.432 1.00 50.31 350 LEU A CA 1
ATOM 2738 C C . LEU A 1 350 ? -15.456 21.230 -17.355 1.00 50.31 350 LEU A C 1
ATOM 2740 O O . LEU A 1 350 ? -15.639 22.288 -17.958 1.00 50.31 350 LEU A O 1
ATOM 2744 N N . ARG A 1 351 ? -16.420 20.615 -16.667 1.00 40.41 351 ARG A N 1
ATOM 2745 C CA . ARG A 1 351 ? -17.695 21.231 -16.279 1.00 40.41 351 ARG A CA 1
ATOM 2746 C C . ARG A 1 351 ? -17.844 21.210 -14.773 1.00 40.41 351 ARG A C 1
ATOM 2748 O O . ARG A 1 351 ? -17.502 20.160 -14.182 1.00 40.41 351 ARG A O 1
#

Radius of gyration: 26.1 Å; chains: 1; bounding box: 73×37×70 Å

Organism: NCBI:txid504487

Foldseek 3Di:
DPPQPPLCVLCVVLVFQDQDPLLVVLLVVLFQVVLQDFQDVVQCVVVVHLGRHPDPVGRGDDSPRLCSQLGNSLSSNVSSVVVVRGPHDDPDSVVVSVVSSVVNVPDPPLVVVLQVVLLVPAWEEEELPLLDLVSVVVCLCCVVSSNHQYAYEDDPVSNVVSCVVHVRDDDHHYDQLQDPVCLVVLLVLLVVLCVLCVVVVDDSVNSSVCSNRSLLVNLSCCLVVVTVYYDDDPPDDPVVNVVSNCSRVNDPPPDPDDADWDWDQDPVGIDIDIRDPDDPDDFLCRLLSRLVVSQVVCVVSVDHDAEEQEDQDWPCPDPDPRQVRSVSNVVVCCVPPVVHNYDDHDHDDDD